Protein AF-A0A7S0S711-F1 (afdb_monomer)

Structure (mmCIF, N/CA/C/O backbone):
data_AF-A0A7S0S711-F1
#
_entry.id   AF-A0A7S0S711-F1
#
loop_
_atom_site.group_PDB
_atom_site.id
_atom_site.type_symbol
_atom_site.label_atom_id
_atom_site.label_alt_id
_atom_site.label_comp_id
_atom_site.label_asym_id
_atom_site.label_entity_id
_atom_site.label_seq_id
_atom_site.pdbx_PDB_ins_code
_atom_site.Cartn_x
_atom_site.Cartn_y
_atom_site.Cartn_z
_atom_site.occupancy
_atom_site.B_iso_or_equiv
_atom_site.auth_seq_id
_atom_site.auth_comp_id
_atom_site.auth_asym_id
_atom_site.auth_atom_id
_atom_site.pdbx_PDB_model_num
ATOM 1 N N . GLY A 1 1 ? 60.284 3.966 28.974 1.00 34.97 1 GLY A N 1
ATOM 2 C CA . GLY A 1 1 ? 59.927 2.540 28.818 1.00 34.97 1 GLY A CA 1
ATOM 3 C C . GLY A 1 1 ? 59.168 2.111 30.054 1.00 34.97 1 GLY A C 1
ATOM 4 O O . GLY A 1 1 ? 59.506 2.594 31.115 1.00 34.97 1 GLY A O 1
ATOM 5 N N . GLY A 1 2 ? 58.137 1.285 30.010 1.00 39.78 2 GLY A N 1
ATOM 6 C CA . GLY A 1 2 ? 57.474 0.597 28.913 1.00 39.78 2 GLY A CA 1
ATOM 7 C C . GLY A 1 2 ? 56.361 -0.289 29.488 1.00 39.78 2 GLY A C 1
ATOM 8 O O . GLY A 1 2 ? 56.308 -0.463 30.699 1.00 39.78 2 GLY A O 1
ATOM 9 N N . ARG A 1 3 ? 55.590 -0.899 28.572 1.00 43.06 3 ARG A N 1
ATOM 10 C CA . ARG A 1 3 ? 54.677 -2.051 28.756 1.00 43.06 3 ARG A CA 1
ATOM 11 C C . ARG A 1 3 ? 53.418 -1.718 29.584 1.00 43.06 3 ARG A C 1
ATOM 13 O O . ARG A 1 3 ? 53.523 -1.374 30.744 1.00 43.06 3 ARG A O 1
ATOM 20 N N . GLY A 1 4 ? 52.195 -1.728 29.059 1.00 43.09 4 GLY A N 1
ATOM 21 C CA . GLY A 1 4 ? 51.635 -2.519 27.965 1.00 43.09 4 GLY A CA 1
ATOM 22 C C . GLY A 1 4 ? 50.864 -3.681 28.579 1.00 43.09 4 GLY A C 1
ATOM 23 O O . GLY A 1 4 ? 51.438 -4.755 28.715 1.00 43.09 4 GLY A O 1
ATOM 24 N N . ASP A 1 5 ? 49.608 -3.438 28.957 1.00 49.72 5 ASP A N 1
ATOM 25 C CA . ASP A 1 5 ? 48.716 -4.453 29.517 1.00 49.72 5 ASP A CA 1
ATOM 26 C C . ASP A 1 5 ? 47.593 -4.741 28.513 1.00 49.72 5 ASP A C 1
ATOM 28 O O . ASP A 1 5 ? 46.848 -3.847 28.099 1.00 49.72 5 ASP A O 1
ATOM 32 N N . ARG A 1 6 ? 47.576 -5.979 28.015 1.00 49.31 6 ARG A N 1
ATOM 33 C CA . ARG A 1 6 ? 46.652 -6.477 26.995 1.00 49.31 6 ARG A CA 1
ATOM 34 C C . ARG A 1 6 ? 45.538 -7.222 27.717 1.00 49.31 6 ARG A C 1
ATOM 36 O O . ARG A 1 6 ? 45.737 -8.348 28.155 1.00 49.31 6 ARG A O 1
ATOM 43 N N . GLY A 1 7 ? 44.375 -6.583 27.797 1.00 47.47 7 GLY A N 1
ATOM 44 C CA . GLY A 1 7 ? 43.132 -7.208 28.232 1.00 47.47 7 GLY A CA 1
ATOM 45 C C . GLY A 1 7 ? 42.610 -8.189 27.184 1.00 47.47 7 GLY A C 1
ATOM 46 O O . GLY A 1 7 ? 42.149 -7.791 26.115 1.00 47.47 7 GLY A O 1
ATOM 47 N N . ASP A 1 8 ? 42.732 -9.456 27.546 1.00 48.22 8 ASP A N 1
ATOM 48 C CA . ASP A 1 8 ? 42.131 -10.670 27.009 1.00 48.22 8 ASP A CA 1
ATOM 49 C C . ASP A 1 8 ? 40.639 -10.490 26.642 1.00 48.22 8 ASP A C 1
ATOM 51 O O . ASP A 1 8 ? 39.824 -10.086 27.475 1.00 48.22 8 ASP A O 1
ATOM 55 N N . ARG A 1 9 ? 40.263 -10.765 25.386 1.00 50.28 9 ARG A N 1
ATOM 56 C CA . ARG A 1 9 ? 38.859 -10.911 24.964 1.00 50.28 9 ARG A CA 1
ATOM 57 C C . ARG A 1 9 ? 38.674 -12.330 24.463 1.00 50.28 9 ARG A C 1
ATOM 59 O O . ARG A 1 9 ? 39.020 -12.643 23.327 1.00 50.28 9 ARG A O 1
ATOM 66 N N . GLY A 1 10 ? 38.139 -13.141 25.367 1.00 45.16 10 GLY A N 1
ATOM 67 C CA . GLY A 1 10 ? 37.807 -14.534 25.161 1.00 45.16 10 GLY A CA 1
ATOM 68 C C . GLY A 1 10 ? 36.796 -14.758 24.041 1.00 45.16 10 GLY A C 1
ATOM 69 O O . GLY A 1 10 ? 35.847 -13.997 23.839 1.00 45.16 10 GLY A O 1
ATOM 70 N N . ASP A 1 11 ? 37.053 -15.859 23.348 1.00 47.75 11 ASP A N 1
ATOM 71 C CA . ASP A 1 11 ? 36.148 -16.604 22.493 1.00 47.75 11 ASP A CA 1
ATOM 72 C C . ASP A 1 11 ? 34.811 -16.887 23.193 1.00 47.75 11 ASP A C 1
ATOM 74 O O . ASP A 1 11 ? 34.774 -17.574 24.211 1.00 47.75 11 ASP A O 1
ATOM 78 N N . ASN A 1 12 ? 33.703 -16.445 22.595 1.00 45.19 12 ASN A N 1
ATOM 79 C CA . ASN A 1 12 ? 32.376 -16.996 22.873 1.00 45.19 12 ASN A CA 1
ATOM 80 C C . ASN A 1 12 ? 31.941 -17.843 21.673 1.00 45.19 12 ASN A C 1
ATOM 82 O O . ASN A 1 12 ? 31.320 -17.359 20.725 1.00 45.19 12 ASN A O 1
ATOM 86 N N . ARG A 1 13 ? 32.309 -19.126 21.727 1.00 50.59 13 ARG A N 1
ATOM 87 C CA . ARG A 1 13 ? 31.629 -20.212 21.021 1.00 50.59 13 ARG A CA 1
ATOM 88 C C . ARG A 1 13 ? 30.729 -20.909 22.031 1.00 50.59 13 ARG A C 1
ATOM 90 O O . ARG A 1 13 ? 31.248 -21.584 22.908 1.00 50.59 13 ARG A O 1
ATOM 97 N N . ASP A 1 14 ? 29.421 -20.808 21.839 1.00 54.81 14 ASP A N 1
ATOM 98 C CA . ASP A 1 14 ? 28.455 -21.728 22.437 1.00 54.81 14 ASP A CA 1
ATOM 99 C C . ASP A 1 14 ? 27.538 -22.276 21.340 1.00 54.81 14 ASP A C 1
ATOM 101 O O . ASP A 1 14 ? 26.485 -21.733 21.011 1.00 54.81 14 ASP A O 1
ATOM 105 N N . ASP A 1 15 ? 27.987 -23.394 20.775 1.00 51.75 15 ASP A N 1
ATOM 106 C CA . ASP A 1 15 ? 27.129 -24.479 20.321 1.00 51.75 15 ASP A CA 1
ATOM 107 C C . ASP A 1 15 ? 26.531 -25.175 21.556 1.00 51.75 15 ASP A C 1
ATOM 109 O O . ASP A 1 15 ? 27.301 -25.689 22.371 1.00 51.75 15 ASP A O 1
ATOM 113 N N . ARG A 1 16 ? 25.192 -25.281 21.669 1.00 47.44 16 ARG A N 1
ATOM 114 C CA . ARG A 1 16 ? 24.494 -26.451 22.267 1.00 47.44 16 ARG A CA 1
ATOM 115 C C . ARG A 1 16 ? 22.956 -26.364 22.255 1.00 47.44 16 ARG A C 1
ATOM 117 O O . ARG A 1 16 ? 22.368 -25.598 23.005 1.00 47.44 16 ARG A O 1
ATOM 124 N N . GLY A 1 17 ? 22.350 -27.319 21.534 1.00 41.38 17 GLY A N 1
ATOM 125 C CA . GLY A 1 17 ? 21.105 -28.041 21.883 1.00 41.38 17 GLY A CA 1
ATOM 126 C C . GLY A 1 17 ? 19.775 -27.313 21.622 1.00 41.38 17 GLY A C 1
ATOM 127 O O . GLY A 1 17 ? 19.596 -26.180 22.023 1.00 41.38 17 GLY A O 1
ATOM 128 N N . GLY A 1 18 ? 18.744 -27.876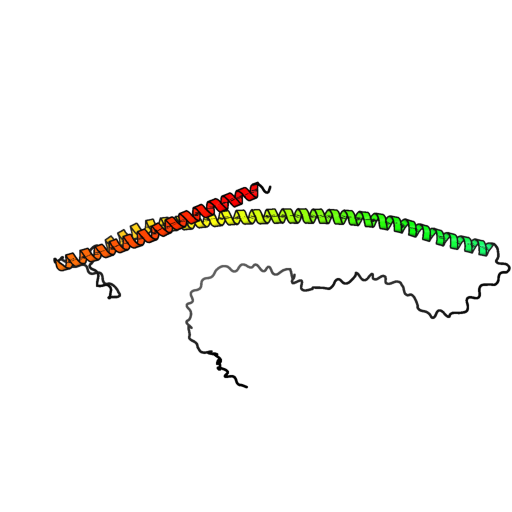 20.984 1.00 46.03 18 GLY A N 1
ATOM 129 C CA . GLY A 1 18 ? 18.377 -29.277 20.772 1.00 46.03 18 GLY A CA 1
ATOM 130 C C . GLY A 1 18 ? 17.079 -29.617 21.526 1.00 46.03 18 GLY A C 1
ATOM 131 O O . GLY A 1 18 ? 17.129 -29.805 22.735 1.00 46.03 18 GLY A O 1
ATOM 132 N N . ARG A 1 19 ? 15.940 -29.699 20.812 1.00 46.81 19 ARG A N 1
ATOM 133 C CA . ARG A 1 19 ? 14.650 -30.394 21.111 1.00 46.81 19 ARG A CA 1
ATOM 134 C C . ARG A 1 19 ? 13.640 -29.889 20.064 1.00 46.81 19 ARG A C 1
ATOM 136 O O . ARG A 1 19 ? 13.561 -28.692 19.861 1.00 46.81 19 ARG A O 1
ATOM 143 N N . GLY A 1 20 ? 12.876 -30.665 19.304 1.00 41.28 20 GLY A N 1
ATOM 144 C CA . GLY A 1 20 ? 12.333 -32.007 19.482 1.00 41.28 20 GLY A CA 1
ATOM 145 C C . GLY A 1 20 ? 10.840 -31.913 19.133 1.00 41.28 20 GLY A C 1
ATOM 146 O O . GLY A 1 20 ? 10.107 -31.239 19.843 1.00 41.28 20 GLY A O 1
ATOM 147 N N . GLY A 1 21 ? 10.398 -32.531 18.034 1.00 41.59 21 GLY A N 1
ATOM 148 C CA . GLY A 1 21 ? 8.999 -32.469 17.591 1.00 41.59 21 GLY A CA 1
ATOM 149 C C . GLY A 1 21 ? 8.700 -33.433 16.445 1.00 41.59 21 GLY A C 1
ATOM 150 O O . GLY A 1 21 ? 8.511 -33.016 15.309 1.00 41.59 21 GLY A O 1
ATOM 151 N N . ARG A 1 22 ? 8.715 -34.738 16.745 1.00 47.44 22 ARG A N 1
ATOM 152 C CA . ARG A 1 22 ? 8.170 -35.806 15.894 1.00 47.44 22 ARG A CA 1
ATOM 153 C C . ARG A 1 22 ? 6.753 -36.152 16.369 1.00 47.44 22 ARG A C 1
ATOM 155 O O . ARG A 1 22 ? 6.570 -36.406 17.553 1.00 47.44 22 ARG A O 1
ATOM 162 N N . GLY A 1 23 ? 5.819 -36.251 15.425 1.00 40.78 23 GLY A N 1
ATOM 163 C CA . GLY A 1 23 ? 4.487 -36.869 15.539 1.00 40.78 23 GLY A CA 1
ATOM 164 C C . GLY A 1 23 ? 3.728 -36.599 14.231 1.00 40.78 23 GLY A C 1
ATOM 165 O O . GLY A 1 23 ? 3.384 -35.457 13.975 1.00 40.78 23 GLY A O 1
ATOM 166 N N . SER A 1 24 ? 3.777 -37.488 13.229 1.00 42.72 24 SER A N 1
ATOM 167 C CA . SER A 1 24 ? 2.925 -38.686 13.033 1.00 42.72 24 SER A CA 1
ATOM 168 C C . SER A 1 24 ? 1.457 -38.295 12.793 1.00 42.72 24 SER A C 1
ATOM 170 O O . SER A 1 24 ? 0.801 -37.851 13.722 1.00 42.72 24 SER A O 1
ATOM 172 N N . ARG A 1 25 ? 1.017 -38.193 11.529 1.00 45.91 25 ARG A N 1
ATOM 173 C CA . ARG A 1 25 ? 0.341 -39.233 10.707 1.00 45.91 25 ARG A CA 1
ATOM 174 C C . ARG A 1 25 ? -1.086 -39.562 11.173 1.00 45.91 25 ARG A C 1
ATOM 176 O O . ARG A 1 25 ? -1.243 -40.380 12.062 1.00 45.91 25 ARG A O 1
ATOM 183 N N . ASP A 1 26 ? -2.043 -38.981 10.451 1.00 47.91 26 ASP A N 1
ATOM 184 C CA . ASP A 1 26 ? -3.283 -39.582 9.928 1.00 47.91 26 ASP A CA 1
ATOM 185 C C . ASP A 1 26 ? -3.446 -38.917 8.536 1.00 47.91 26 ASP A C 1
ATOM 187 O O . ASP A 1 26 ? -3.472 -37.693 8.452 1.00 47.91 26 ASP A O 1
ATOM 191 N N . ASP A 1 27 ? -3.296 -39.544 7.366 1.00 49.50 27 ASP A N 1
ATOM 192 C CA . ASP A 1 27 ? -3.953 -40.721 6.778 1.00 49.50 27 ASP A CA 1
ATOM 193 C C . ASP A 1 27 ? -5.492 -40.651 6.748 1.00 49.50 27 ASP A C 1
ATOM 195 O O . ASP A 1 27 ? -6.192 -41.417 7.401 1.00 49.50 27 ASP A O 1
ATOM 199 N N . ARG A 1 28 ? -6.026 -39.794 5.861 1.00 45.25 28 ARG A N 1
ATOM 200 C CA . ARG A 1 28 ? -7.216 -40.111 5.047 1.00 45.25 28 ARG A CA 1
ATOM 201 C C . ARG A 1 28 ? -7.032 -39.606 3.619 1.00 45.25 28 ARG A C 1
ATOM 203 O O . ARG A 1 28 ? -6.980 -38.409 3.360 1.00 45.25 28 ARG A O 1
ATOM 210 N N . GLY A 1 29 ? -6.891 -40.563 2.707 1.00 38.69 29 GLY A N 1
ATOM 211 C CA . GLY A 1 29 ? -6.727 -40.336 1.281 1.00 38.69 29 GLY A CA 1
ATOM 212 C C . GLY A 1 29 ? -8.023 -40.039 0.525 1.00 38.69 29 GLY A C 1
ATOM 213 O O . GLY A 1 29 ? -9.122 -40.072 1.069 1.00 38.69 29 GLY A O 1
ATOM 214 N N . GLY A 1 30 ? -7.845 -39.810 -0.777 1.00 37.12 30 GLY A N 1
ATOM 215 C CA . GLY A 1 30 ? -8.907 -39.651 -1.774 1.00 37.12 30 GLY A CA 1
ATOM 216 C C . GLY A 1 30 ? -8.465 -38.690 -2.879 1.00 37.12 30 GLY A C 1
ATOM 217 O O . GLY A 1 30 ? -8.770 -37.512 -2.823 1.00 37.12 30 GLY A O 1
ATOM 218 N N . ARG A 1 31 ? -7.530 -39.099 -3.745 1.00 44.72 31 ARG A N 1
ATOM 219 C CA . ARG A 1 31 ? -7.806 -39.550 -5.127 1.00 44.72 31 ARG A CA 1
ATOM 220 C C . ARG A 1 31 ? -8.431 -38.475 -6.030 1.00 44.72 31 ARG A C 1
ATOM 222 O O . ARG A 1 31 ? -9.622 -38.217 -5.944 1.00 44.72 31 ARG A O 1
ATOM 229 N N . GLY A 1 32 ? -7.649 -38.027 -7.014 1.00 39.00 32 GLY A N 1
ATOM 230 C CA . GLY A 1 32 ? -8.160 -37.508 -8.286 1.00 39.00 32 GLY A CA 1
ATOM 231 C C . GLY A 1 32 ? -7.230 -36.482 -8.926 1.00 39.00 32 GLY A C 1
ATOM 232 O O . GLY A 1 32 ? -7.073 -35.400 -8.382 1.00 39.00 32 GLY A O 1
ATOM 233 N N . GLY A 1 33 ? -6.635 -36.814 -10.077 1.00 41.88 33 GLY A N 1
ATOM 234 C CA . GLY A 1 33 ? -5.999 -35.819 -10.951 1.00 41.88 33 GLY A CA 1
ATOM 235 C C . GLY A 1 33 ? -4.505 -36.000 -11.211 1.00 41.88 33 GLY A C 1
ATOM 236 O O . GLY A 1 33 ? -3.733 -35.066 -11.036 1.00 41.88 33 GLY A O 1
ATOM 237 N N . ARG A 1 34 ? -4.093 -37.191 -11.663 1.00 47.84 34 ARG A N 1
ATOM 238 C CA . ARG A 1 34 ? -2.984 -37.273 -12.622 1.00 47.84 34 ARG A CA 1
ATOM 239 C C . ARG A 1 34 ? -3.530 -36.753 -13.944 1.00 47.84 34 ARG A C 1
ATOM 241 O O . ARG A 1 34 ? -4.449 -37.381 -14.445 1.00 47.84 34 ARG A O 1
ATOM 248 N N . ASP A 1 35 ? -2.937 -35.697 -14.481 1.00 49.34 35 ASP A N 1
ATOM 249 C CA . ASP A 1 35 ? -2.785 -35.537 -15.923 1.00 49.34 35 ASP A CA 1
ATOM 250 C C . ASP A 1 35 ? -1.478 -34.800 -16.218 1.00 49.34 35 ASP A C 1
ATOM 252 O O . ASP A 1 35 ? -1.271 -33.634 -15.886 1.00 49.34 35 ASP A O 1
ATOM 256 N N . ASN A 1 36 ? -0.579 -35.590 -16.795 1.00 48.19 36 ASN A N 1
ATOM 257 C CA . ASN A 1 36 ? 0.572 -35.255 -17.613 1.00 48.19 36 ASN A CA 1
ATOM 258 C C . ASN A 1 36 ? 0.615 -33.816 -18.142 1.00 48.19 36 ASN A C 1
ATOM 260 O O . ASN A 1 36 ? -0.177 -33.453 -19.011 1.00 48.19 36 ASN A O 1
ATOM 264 N N . ARG A 1 37 ? 1.676 -33.090 -17.779 1.00 44.31 37 ARG A N 1
ATOM 265 C CA . ARG A 1 37 ? 2.485 -32.361 -18.766 1.00 44.31 37 ARG A CA 1
ATOM 266 C C . ARG A 1 37 ? 3.957 -32.543 -18.446 1.00 44.31 37 ARG A C 1
ATOM 268 O O . ARG A 1 37 ? 4.591 -31.718 -17.793 1.00 44.31 37 ARG A O 1
ATOM 275 N N . ASP A 1 38 ? 4.474 -33.652 -18.956 1.00 48.47 38 ASP A N 1
ATOM 276 C CA . ASP A 1 38 ? 5.789 -33.657 -19.572 1.00 48.47 38 ASP A CA 1
ATOM 277 C C . ASP A 1 38 ? 5.866 -32.474 -20.546 1.00 48.47 38 ASP A C 1
ATOM 279 O O . ASP A 1 38 ? 5.184 -32.444 -21.566 1.00 48.47 38 ASP A O 1
ATOM 283 N N . ASN A 1 39 ? 6.655 -31.471 -20.179 1.00 43.12 39 ASN A N 1
ATOM 284 C CA . ASN A 1 39 ? 7.282 -30.550 -21.117 1.00 43.12 39 ASN A CA 1
ATOM 285 C C . ASN A 1 39 ? 8.730 -30.369 -20.645 1.00 43.12 39 ASN A C 1
ATOM 287 O O . ASN A 1 39 ? 9.165 -29.308 -20.200 1.00 43.12 39 ASN A O 1
ATOM 291 N N . ARG A 1 40 ? 9.460 -31.489 -20.665 1.00 48.62 40 ARG A N 1
ATOM 292 C CA . ARG A 1 40 ? 10.867 -31.459 -21.044 1.00 48.62 40 ARG A CA 1
ATOM 293 C C . ARG A 1 40 ? 10.858 -31.305 -22.553 1.00 48.62 40 ARG A C 1
ATOM 295 O O . ARG A 1 40 ? 10.399 -32.221 -23.216 1.00 48.62 40 ARG A O 1
ATOM 302 N N . ASP A 1 41 ? 11.258 -30.135 -23.022 1.00 47.19 41 ASP A N 1
ATOM 303 C CA . ASP A 1 41 ? 12.198 -29.993 -24.128 1.00 47.19 41 ASP A CA 1
ATOM 304 C C . ASP A 1 41 ? 12.661 -28.529 -24.204 1.00 47.19 41 ASP A C 1
ATOM 306 O O . ASP A 1 41 ? 11.872 -27.586 -24.150 1.00 47.19 41 ASP A O 1
ATOM 310 N N . ASP A 1 42 ? 13.983 -28.393 -24.292 1.00 46.78 42 ASP A N 1
ATOM 311 C CA . ASP A 1 42 ? 14.716 -27.304 -24.932 1.00 46.78 42 ASP A CA 1
ATOM 312 C C . ASP A 1 42 ? 14.694 -25.900 -24.305 1.00 46.78 42 ASP A C 1
ATOM 314 O O . ASP A 1 42 ? 13.976 -24.995 -24.730 1.00 46.78 42 ASP A O 1
ATOM 318 N N . ARG A 1 43 ? 15.673 -25.645 -23.428 1.00 44.62 43 ARG A N 1
ATOM 319 C CA . ARG A 1 43 ? 16.902 -24.937 -23.846 1.00 44.62 43 ARG A CA 1
ATOM 320 C C . ARG A 1 43 ? 17.856 -24.744 -22.675 1.00 44.62 43 ARG A C 1
ATOM 322 O O . ARG A 1 43 ? 17.644 -23.926 -21.782 1.00 44.62 43 ARG A O 1
ATOM 329 N N . ASP A 1 44 ? 18.959 -25.473 -22.758 1.00 50.75 44 ASP A N 1
ATOM 330 C CA . ASP A 1 44 ? 20.242 -25.033 -22.240 1.00 50.75 44 ASP A CA 1
ATOM 331 C C . ASP A 1 44 ? 20.557 -23.630 -22.784 1.00 50.75 44 ASP A C 1
ATOM 333 O O . ASP A 1 44 ? 20.832 -23.470 -23.971 1.00 50.75 44 ASP A O 1
ATOM 337 N N . ASP A 1 45 ? 20.531 -22.612 -21.926 1.00 47.88 45 ASP A N 1
ATOM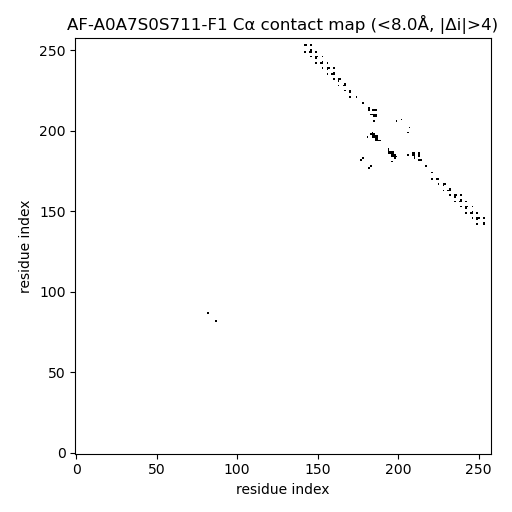 338 C CA . ASP A 1 45 ? 21.223 -21.345 -22.198 1.00 47.88 45 ASP A CA 1
ATOM 339 C C . ASP A 1 45 ? 21.897 -20.809 -20.926 1.00 47.88 45 ASP A C 1
ATOM 341 O O . ASP A 1 45 ? 21.797 -19.647 -20.535 1.00 47.88 45 ASP A O 1
ATOM 345 N N . ARG A 1 46 ? 22.613 -21.710 -20.237 1.00 46.50 46 ARG A N 1
ATOM 346 C CA . ARG A 1 46 ? 23.727 -21.312 -19.369 1.00 46.50 46 ARG A CA 1
ATOM 347 C C . ARG A 1 46 ? 24.912 -20.956 -20.266 1.00 46.50 46 ARG A C 1
ATOM 349 O O . ARG A 1 46 ? 25.835 -21.748 -20.441 1.00 46.50 46 ARG A O 1
ATOM 356 N N . GLY A 1 47 ? 24.861 -19.759 -20.842 1.00 42.72 47 GLY A N 1
ATOM 357 C CA . GLY A 1 47 ? 25.965 -19.122 -21.552 1.00 42.72 47 GLY A CA 1
ATOM 358 C C . GLY A 1 47 ? 27.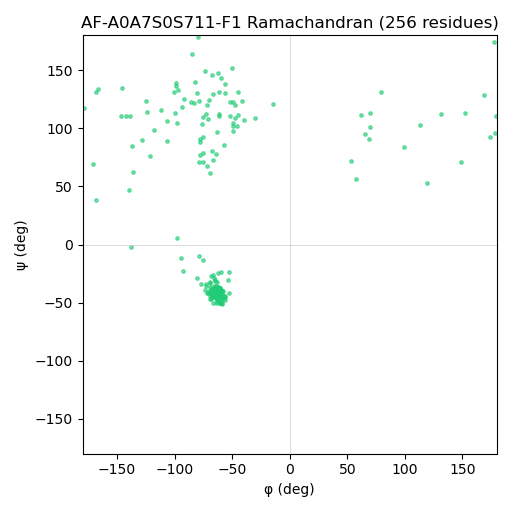053 -18.648 -20.593 1.00 42.72 47 GLY A C 1
ATOM 359 O O . GLY A 1 47 ? 27.277 -17.454 -20.432 1.00 42.72 47 GLY A O 1
ATOM 360 N N . ASP A 1 48 ? 27.733 -19.594 -19.957 1.00 46.44 48 ASP A N 1
ATOM 361 C CA . ASP A 1 48 ? 29.039 -19.377 -19.355 1.00 46.44 48 ASP A CA 1
ATOM 362 C C . ASP A 1 48 ? 30.069 -19.360 -20.496 1.00 46.44 48 ASP A C 1
ATOM 364 O O . ASP A 1 48 ? 30.353 -20.403 -21.095 1.00 46.44 48 ASP A O 1
ATOM 368 N N . ARG A 1 49 ? 30.545 -18.166 -20.879 1.00 45.03 49 ARG A N 1
ATOM 369 C CA . ARG A 1 49 ? 31.860 -17.926 -21.506 1.00 45.03 49 ARG A CA 1
ATOM 370 C C . ARG A 1 49 ? 32.039 -16.449 -21.843 1.00 45.03 49 ARG A C 1
ATOM 372 O O . ARG A 1 49 ? 31.749 -15.999 -22.951 1.00 45.03 49 ARG A O 1
ATOM 379 N N . GLU A 1 50 ? 32.691 -15.738 -20.933 1.00 49.03 50 GLU A N 1
ATOM 380 C CA . GLU A 1 50 ? 33.689 -14.746 -21.325 1.00 49.03 50 GLU A CA 1
ATOM 381 C C . GLU A 1 50 ? 34.754 -15.457 -22.180 1.00 49.03 50 GLU A C 1
ATOM 383 O O . GLU A 1 50 ? 35.756 -15.980 -21.695 1.00 49.03 50 GLU A O 1
ATOM 388 N N . ARG A 1 51 ? 34.499 -15.563 -23.486 1.00 49.56 51 ARG A N 1
ATOM 389 C CA . ARG A 1 51 ? 35.540 -15.839 -24.473 1.00 49.56 51 ARG A CA 1
ATOM 390 C C . ARG A 1 51 ? 36.189 -14.498 -24.805 1.00 49.56 51 ARG A C 1
ATOM 392 O O . ARG A 1 51 ? 35.482 -13.604 -25.274 1.00 49.56 51 ARG A O 1
ATOM 399 N N . PRO A 1 52 ? 37.509 -14.341 -24.618 1.00 47.38 52 PRO A N 1
ATOM 400 C CA . PRO A 1 52 ? 38.222 -13.223 -25.205 1.00 47.38 52 PRO A CA 1
ATOM 401 C C . PRO A 1 52 ? 37.979 -13.248 -26.712 1.00 47.38 52 PRO A C 1
ATOM 403 O O . PRO A 1 52 ? 37.978 -14.315 -27.328 1.00 47.38 52 PRO A O 1
ATOM 406 N N . TYR A 1 53 ? 37.747 -12.073 -27.282 1.00 48.59 53 TYR A N 1
ATOM 407 C CA . TYR A 1 53 ? 37.616 -11.840 -28.713 1.00 48.59 53 TYR A CA 1
ATOM 408 C C . TYR A 1 53 ? 38.785 -12.501 -29.467 1.00 48.59 53 TYR A C 1
ATOM 410 O O . TYR A 1 53 ? 39.885 -11.952 -29.535 1.00 48.59 53 TYR A O 1
ATOM 418 N N . GLU A 1 54 ? 38.571 -13.702 -30.009 1.00 50.62 54 GLU A N 1
ATOM 419 C CA . GLU A 1 54 ? 39.518 -14.314 -30.933 1.00 50.62 54 GLU A CA 1
ATOM 420 C C . GLU A 1 54 ? 39.309 -13.673 -32.309 1.00 50.62 54 GLU A C 1
ATOM 422 O O . GLU A 1 54 ? 38.193 -13.700 -32.840 1.00 50.62 54 GLU A O 1
ATOM 427 N N . PRO A 1 55 ? 40.350 -13.084 -32.922 1.00 51.25 55 PRO A N 1
ATOM 428 C CA . PRO A 1 55 ? 40.231 -12.571 -34.274 1.00 51.25 55 PRO A CA 1
ATOM 429 C C . PRO A 1 55 ? 39.904 -13.732 -35.215 1.00 51.25 55 PRO A C 1
ATOM 431 O O . PRO A 1 55 ? 40.565 -14.771 -35.189 1.00 51.25 55 PRO A O 1
ATOM 434 N N . VAL A 1 56 ? 38.883 -13.538 -36.056 1.00 46.78 56 VAL A N 1
ATOM 435 C CA . VAL A 1 56 ? 38.453 -14.478 -37.098 1.00 46.78 56 VAL A CA 1
ATOM 436 C C . VAL A 1 56 ? 39.674 -14.913 -37.910 1.00 46.78 56 VAL A C 1
ATOM 438 O O . VAL A 1 56 ? 40.205 -14.176 -38.743 1.00 46.78 56 VAL A O 1
ATOM 441 N N . ARG A 1 57 ? 40.158 -16.121 -37.619 1.00 42.75 57 ARG A N 1
ATOM 442 C CA . ARG A 1 57 ? 41.345 -16.712 -38.228 1.00 42.75 57 ARG A CA 1
ATOM 443 C C . ARG A 1 57 ? 40.959 -17.149 -39.636 1.00 42.75 57 ARG A C 1
ATOM 445 O O . ARG A 1 57 ? 40.439 -18.245 -39.828 1.00 42.75 57 ARG A O 1
ATOM 452 N N . ASN A 1 58 ? 41.178 -16.272 -40.614 1.00 44.38 58 ASN A N 1
ATOM 453 C CA . ASN A 1 58 ? 41.006 -16.555 -42.039 1.00 44.38 58 ASN A CA 1
ATOM 454 C C . ASN A 1 58 ? 41.731 -17.863 -42.400 1.00 44.38 58 ASN A C 1
ATOM 456 O O . ASN A 1 58 ? 42.956 -17.905 -42.497 1.00 44.38 58 ASN A O 1
ATOM 460 N N . HIS A 1 59 ? 40.978 -18.947 -42.589 1.00 43.69 59 HIS A N 1
ATOM 461 C CA . HIS A 1 59 ? 41.503 -20.216 -43.084 1.00 43.69 59 HIS A CA 1
ATOM 462 C C . HIS A 1 59 ? 41.670 -20.124 -44.603 1.00 43.69 59 HIS A C 1
ATOM 464 O O . HIS A 1 59 ? 40.944 -20.759 -45.362 1.00 43.69 59 HIS A O 1
ATOM 470 N N . ASN A 1 60 ? 42.651 -19.341 -45.055 1.00 44.69 60 ASN A N 1
ATOM 471 C CA . ASN A 1 60 ? 43.153 -19.461 -46.418 1.00 44.69 60 ASN A CA 1
ATOM 472 C C . ASN A 1 60 ? 44.078 -20.687 -46.485 1.00 44.69 60 ASN A C 1
ATOM 474 O O . ASN A 1 60 ? 45.303 -20.584 -46.443 1.00 44.69 60 ASN A O 1
ATOM 478 N N . LYS A 1 61 ? 43.481 -21.882 -46.519 1.00 46.50 61 LYS A N 1
ATOM 479 C CA . LYS A 1 61 ? 44.190 -23.139 -46.781 1.00 46.50 61 LYS A CA 1
ATOM 480 C C . LYS A 1 61 ? 44.500 -23.221 -48.277 1.00 46.50 61 LYS A C 1
ATOM 482 O O . LYS A 1 61 ? 43.840 -23.975 -48.974 1.00 46.50 61 LYS A O 1
ATOM 487 N N . ASN A 1 62 ? 45.438 -22.402 -48.765 1.00 46.84 62 ASN A N 1
ATOM 488 C CA . ASN A 1 62 ? 46.128 -22.619 -50.046 1.00 46.84 62 ASN A CA 1
ATOM 489 C C . ASN A 1 62 ? 47.352 -21.710 -50.278 1.00 46.84 62 ASN A C 1
ATOM 491 O O . ASN A 1 62 ? 47.637 -21.311 -51.403 1.00 46.84 62 ASN A O 1
ATOM 495 N N . SER A 1 63 ? 48.153 -21.436 -49.247 1.00 45.66 63 SER A N 1
ATOM 496 C CA . SER A 1 63 ? 49.527 -20.964 -49.460 1.00 45.66 63 SER A CA 1
ATOM 497 C C . SER A 1 63 ? 50.517 -21.919 -48.805 1.00 45.66 63 SER A C 1
ATOM 499 O O . SER A 1 63 ? 51.093 -21.645 -47.755 1.00 45.66 63 SER A O 1
ATOM 501 N N . LYS A 1 64 ? 50.732 -23.064 -49.459 1.00 43.00 64 LYS A N 1
ATOM 502 C CA . LYS A 1 64 ? 52.014 -23.772 -49.388 1.00 43.00 64 LYS A CA 1
ATOM 503 C C . LYS A 1 64 ? 53.058 -22.849 -50.032 1.00 43.00 64 LYS A C 1
ATOM 505 O O . LYS A 1 64 ? 53.422 -23.020 -51.189 1.00 43.00 64 LYS A O 1
ATOM 510 N N . THR A 1 65 ? 53.511 -21.827 -49.313 1.00 44.69 65 THR A N 1
ATOM 511 C CA . THR A 1 65 ? 54.801 -21.213 -49.619 1.00 44.69 65 THR A CA 1
ATOM 512 C C . THR A 1 65 ? 55.836 -22.157 -49.047 1.00 44.69 65 THR A C 1
ATOM 514 O O . THR A 1 65 ? 56.160 -22.119 -47.864 1.00 44.69 65 THR A O 1
ATOM 517 N N . SER A 1 66 ? 56.259 -23.079 -49.903 1.00 42.19 66 SER A N 1
ATOM 518 C CA . SER A 1 66 ? 57.538 -23.756 -49.791 1.00 42.19 66 SER A CA 1
ATOM 519 C C . SER A 1 66 ? 58.605 -22.700 -49.498 1.00 42.19 66 SER A C 1
ATOM 521 O O . SER A 1 66 ? 59.033 -21.997 -50.410 1.00 42.19 66 SER A O 1
ATOM 523 N N . THR A 1 67 ? 59.036 -22.578 -48.244 1.00 44.84 67 THR A N 1
ATOM 524 C CA . THR A 1 67 ? 60.409 -22.177 -47.915 1.00 44.84 67 THR A CA 1
ATOM 525 C C . THR A 1 67 ? 61.309 -23.308 -48.398 1.00 44.84 67 THR A C 1
ATOM 527 O O . THR A 1 67 ? 61.743 -24.151 -47.624 1.00 44.84 67 THR A O 1
ATOM 530 N N . GLY A 1 68 ? 61.445 -23.393 -49.720 1.00 40.47 68 GLY A N 1
ATOM 531 C CA . GLY A 1 68 ? 62.570 -24.056 -50.345 1.00 40.47 68 GLY A CA 1
ATOM 532 C C . GLY A 1 68 ? 63.697 -23.047 -50.308 1.00 40.47 68 GLY A C 1
ATOM 533 O O . GLY A 1 68 ? 63.473 -21.879 -50.631 1.00 40.47 68 GLY A O 1
ATOM 534 N N . ASP A 1 69 ? 64.846 -23.498 -49.831 1.00 43.31 69 ASP A N 1
ATOM 535 C CA . ASP A 1 69 ? 66.100 -22.770 -49.807 1.00 43.31 69 ASP A CA 1
ATOM 536 C C . ASP A 1 69 ? 66.267 -21.972 -51.103 1.00 43.31 69 ASP A C 1
ATOM 538 O O . ASP A 1 69 ? 66.445 -22.525 -52.189 1.00 43.31 69 ASP A O 1
ATOM 542 N N . ILE A 1 70 ? 66.122 -20.650 -51.001 1.00 45.00 70 ILE A N 1
ATOM 543 C CA . ILE A 1 70 ? 66.512 -19.761 -52.085 1.00 45.00 70 ILE A CA 1
ATOM 544 C C . ILE A 1 70 ? 68.024 -19.692 -51.963 1.00 45.00 70 ILE A C 1
ATOM 546 O O . ILE A 1 70 ? 68.560 -18.841 -51.251 1.00 45.00 70 ILE A O 1
ATOM 550 N N . ASP A 1 71 ? 68.694 -20.637 -52.621 1.00 42.44 71 ASP A N 1
ATOM 551 C CA . ASP A 1 71 ? 70.085 -20.479 -53.005 1.00 42.44 71 ASP A CA 1
ATOM 552 C C . ASP A 1 71 ? 70.220 -19.071 -53.589 1.00 42.44 71 ASP A C 1
ATOM 554 O O . ASP A 1 71 ? 69.666 -18.751 -54.644 1.00 42.44 71 ASP A O 1
ATOM 558 N N . MET A 1 72 ? 70.937 -18.206 -52.870 1.00 47.62 72 MET A N 1
ATOM 559 C CA . MET A 1 72 ? 71.450 -16.938 -53.379 1.00 47.62 72 MET A CA 1
ATOM 560 C C . MET A 1 72 ? 72.554 -17.260 -54.391 1.00 47.62 72 MET A C 1
ATOM 562 O O . MET A 1 72 ? 73.722 -16.923 -54.209 1.00 47.62 72 MET A O 1
ATOM 566 N N . ALA A 1 73 ? 72.180 -17.957 -55.465 1.00 43.06 73 ALA A N 1
ATOM 567 C CA . ALA A 1 73 ? 72.948 -17.970 -56.683 1.00 43.06 73 ALA A CA 1
ATOM 568 C C . ALA A 1 73 ? 72.964 -16.520 -57.152 1.00 43.06 73 ALA A C 1
ATOM 570 O O . ALA A 1 73 ? 71.924 -15.940 -57.463 1.00 43.06 73 ALA A O 1
ATOM 571 N N . THR A 1 74 ? 74.154 -15.931 -57.093 1.00 46.84 74 THR A N 1
ATOM 572 C CA . THR A 1 74 ? 74.504 -14.632 -57.653 1.00 46.84 74 THR A CA 1
ATOM 573 C C . THR A 1 74 ? 73.665 -14.351 -58.885 1.00 46.84 74 THR A C 1
ATOM 575 O O . THR A 1 74 ? 73.843 -14.997 -59.919 1.00 46.84 74 THR A O 1
ATOM 578 N N . ASP A 1 75 ? 72.744 -13.402 -58.736 1.00 46.75 75 ASP A N 1
ATOM 579 C CA . ASP A 1 75 ? 71.908 -12.877 -59.801 1.00 46.75 75 ASP A CA 1
ATOM 580 C C . ASP A 1 75 ? 72.844 -12.120 -60.749 1.00 46.75 75 ASP A C 1
ATOM 582 O O . ASP A 1 75 ? 73.078 -10.911 -60.649 1.00 46.75 75 ASP A O 1
ATOM 586 N N . ALA A 1 76 ? 73.514 -12.889 -61.604 1.00 47.03 76 ALA A N 1
ATOM 587 C CA . ALA A 1 76 ? 74.317 -12.384 -62.686 1.00 47.03 76 ALA A CA 1
ATOM 588 C C . ALA A 1 76 ? 73.345 -11.652 -63.603 1.00 47.03 76 ALA A C 1
ATOM 590 O O . ALA A 1 76 ? 72.663 -12.259 -64.429 1.00 47.03 76 ALA A O 1
ATOM 591 N N . ARG A 1 77 ? 73.259 -10.325 -63.441 1.00 50.72 77 ARG A N 1
ATOM 592 C CA . ARG A 1 77 ? 72.679 -9.461 -64.466 1.00 50.72 77 ARG A CA 1
ATOM 593 C C . ARG A 1 77 ? 73.312 -9.886 -65.789 1.00 50.72 77 ARG A C 1
ATOM 595 O O . ARG A 1 77 ? 74.539 -9.807 -65.881 1.00 50.72 77 ARG A O 1
ATOM 602 N N . PRO A 1 78 ? 72.534 -10.328 -66.793 1.00 51.34 78 PRO A N 1
ATOM 603 C CA . PRO A 1 78 ? 73.110 -10.598 -68.092 1.00 51.34 78 PRO A CA 1
ATOM 604 C C . PRO A 1 78 ? 73.686 -9.275 -68.586 1.00 51.34 78 PRO A C 1
ATOM 606 O O . PRO A 1 78 ? 72.953 -8.310 -68.828 1.00 51.34 78 PRO A O 1
ATOM 609 N N . ALA A 1 79 ? 75.017 -9.219 -68.634 1.00 47.53 79 ALA A N 1
ATOM 610 C CA . ALA A 1 79 ? 75.737 -8.191 -69.352 1.00 47.53 79 ALA A CA 1
ATOM 611 C C . ALA A 1 79 ? 75.153 -8.184 -70.764 1.00 47.53 79 ALA A C 1
ATOM 613 O O . ALA A 1 79 ? 75.023 -9.235 -71.396 1.00 47.53 79 ALA A O 1
ATOM 614 N N . GLY A 1 80 ? 74.657 -7.019 -71.174 1.00 53.03 80 GLY A N 1
ATOM 615 C CA . GLY A 1 80 ? 73.983 -6.876 -72.449 1.00 53.03 80 GLY A CA 1
ATOM 616 C C . GLY A 1 80 ? 74.902 -7.332 -73.566 1.00 53.03 80 GLY A C 1
ATOM 617 O O . GLY A 1 80 ? 76.048 -6.917 -73.594 1.00 53.03 80 GLY A O 1
ATOM 618 N N . ASP A 1 81 ? 74.379 -8.186 -74.440 1.00 49.34 81 ASP A N 1
ATOM 619 C CA . ASP A 1 81 ? 74.477 -8.022 -75.884 1.00 49.34 81 ASP A CA 1
ATOM 620 C C . ASP A 1 81 ? 73.488 -8.976 -76.578 1.00 49.34 81 ASP A C 1
ATOM 622 O O . ASP A 1 81 ? 73.313 -10.129 -76.194 1.00 49.34 81 ASP A O 1
ATOM 626 N N . ALA A 1 82 ? 72.756 -8.431 -77.557 1.00 54.31 82 ALA A N 1
ATOM 627 C CA . ALA A 1 82 ? 71.794 -9.104 -78.442 1.00 54.31 82 ALA A CA 1
ATOM 628 C C . ALA A 1 82 ? 70.603 -9.861 -77.797 1.00 54.31 82 ALA A C 1
ATOM 630 O O . ALA A 1 82 ? 70.327 -11.015 -78.114 1.00 54.31 82 ALA A O 1
ATOM 631 N N . VAL A 1 83 ? 69.792 -9.185 -76.971 1.00 56.28 83 VAL A N 1
ATOM 632 C CA . VAL A 1 83 ? 68.432 -9.682 -76.667 1.00 56.28 83 VAL A CA 1
ATOM 633 C C . VAL A 1 83 ? 67.534 -9.469 -77.891 1.00 56.28 83 VAL A C 1
ATOM 635 O O . VAL A 1 83 ? 67.236 -8.322 -78.242 1.00 56.28 83 VAL A O 1
ATOM 638 N N . ASP A 1 84 ? 67.121 -10.572 -78.514 1.00 60.09 84 ASP A N 1
ATOM 639 C CA . ASP A 1 84 ? 66.206 -10.647 -79.657 1.00 60.09 84 ASP A CA 1
ATOM 640 C C . ASP A 1 84 ? 64.983 -9.721 -79.458 1.00 60.09 84 ASP A C 1
ATOM 642 O O . ASP A 1 84 ? 64.361 -9.733 -78.388 1.00 60.09 84 ASP A O 1
ATOM 646 N N . GLU A 1 85 ? 64.621 -8.896 -80.449 1.00 63.69 85 GLU A N 1
ATOM 647 C CA . GLU A 1 85 ? 63.526 -7.906 -80.342 1.00 63.69 85 GLU A CA 1
ATOM 648 C C . GLU A 1 85 ? 62.205 -8.560 -79.892 1.00 63.69 85 GLU A C 1
ATOM 650 O O . GLU A 1 85 ? 61.420 -7.970 -79.139 1.00 63.69 85 GLU A O 1
ATOM 655 N N . GLY A 1 86 ? 61.996 -9.833 -80.253 1.00 67.31 86 GLY A N 1
ATOM 656 C CA . GLY A 1 86 ? 60.868 -10.645 -79.795 1.00 67.31 86 GLY A CA 1
ATOM 657 C C . GLY A 1 86 ? 60.814 -10.837 -78.273 1.00 67.31 86 GLY A C 1
ATOM 658 O O . GLY A 1 86 ? 59.743 -10.714 -77.670 1.00 67.31 86 GLY A O 1
ATOM 659 N N . THR A 1 87 ? 61.957 -11.062 -77.618 1.00 67.75 87 THR A N 1
ATOM 660 C CA . THR A 1 87 ? 62.040 -11.252 -76.157 1.00 67.75 87 THR A CA 1
ATOM 661 C C . THR A 1 87 ? 61.849 -9.940 -75.395 1.00 67.75 87 THR A C 1
ATOM 663 O O . THR A 1 87 ? 61.102 -9.909 -74.414 1.00 67.75 87 THR A O 1
ATOM 666 N N . LYS A 1 88 ? 62.394 -8.822 -75.899 1.00 72.75 88 LYS A N 1
ATOM 667 C CA . LYS A 1 88 ? 62.141 -7.474 -75.354 1.00 72.75 88 LYS A CA 1
ATOM 668 C C . LYS A 1 88 ? 60.673 -7.074 -75.502 1.00 72.75 88 LYS A C 1
ATOM 670 O O . LYS A 1 88 ? 60.088 -6.496 -74.584 1.00 72.75 88 LYS A O 1
ATOM 675 N N . LYS A 1 89 ? 60.044 -7.384 -76.640 1.00 75.25 89 LYS A N 1
ATOM 676 C CA . LYS A 1 89 ? 58.611 -7.136 -76.880 1.00 75.25 89 LYS A CA 1
ATOM 677 C C . LYS A 1 89 ? 57.729 -7.993 -75.968 1.00 75.25 89 LYS A C 1
ATOM 679 O O . LYS A 1 89 ? 56.761 -7.483 -75.403 1.00 75.25 89 LYS A O 1
ATOM 684 N N . ARG A 1 90 ? 58.088 -9.264 -75.761 1.00 75.25 90 ARG A N 1
ATOM 685 C CA . ARG A 1 90 ? 57.414 -10.170 -74.817 1.00 75.25 90 ARG A CA 1
ATOM 686 C C . ARG A 1 90 ? 57.545 -9.686 -73.369 1.00 75.25 90 ARG A C 1
ATOM 688 O O . ARG A 1 90 ? 56.529 -9.605 -72.684 1.00 75.25 90 ARG A O 1
ATOM 695 N N . GLY A 1 91 ? 58.740 -9.281 -72.936 1.00 77.88 91 GLY A N 1
ATOM 696 C CA . GLY A 1 91 ? 58.981 -8.706 -71.607 1.00 77.88 91 GLY A CA 1
ATOM 697 C C . GLY A 1 91 ? 58.204 -7.407 -71.374 1.00 77.88 91 GLY A C 1
ATOM 698 O O . GLY A 1 91 ? 57.514 -7.272 -70.366 1.00 77.88 91 GLY A O 1
ATOM 699 N N . ARG A 1 92 ? 58.198 -6.493 -72.357 1.00 80.94 92 ARG A N 1
ATOM 700 C CA . ARG A 1 92 ? 57.366 -5.276 -72.325 1.00 80.94 92 ARG A CA 1
ATOM 701 C C . ARG A 1 92 ? 55.874 -5.593 -72.210 1.00 80.94 92 ARG A C 1
ATOM 703 O O . ARG A 1 92 ? 55.174 -4.933 -71.448 1.00 80.94 92 ARG A O 1
ATOM 710 N N . ARG A 1 93 ? 55.383 -6.621 -72.910 1.00 79.75 93 ARG A N 1
ATOM 711 C CA . ARG A 1 93 ? 53.978 -7.059 -72.832 1.00 79.75 93 ARG A CA 1
ATOM 712 C C . ARG A 1 93 ? 53.625 -7.646 -71.463 1.00 79.75 93 ARG A C 1
ATOM 714 O O . ARG A 1 93 ? 52.557 -7.344 -70.941 1.00 79.75 93 ARG A O 1
ATOM 721 N N . MET A 1 94 ? 54.515 -8.441 -70.869 1.00 81.56 94 MET A N 1
ATOM 722 C CA . MET A 1 94 ? 54.320 -8.988 -69.521 1.00 81.56 94 MET A CA 1
ATOM 723 C C . MET A 1 94 ? 54.331 -7.890 -68.453 1.00 81.56 94 MET A C 1
ATOM 725 O O . MET A 1 94 ? 53.436 -7.848 -67.612 1.00 81.56 94 MET A O 1
ATOM 729 N N . PHE A 1 95 ? 55.285 -6.957 -68.529 1.00 83.94 95 PHE A N 1
ATOM 730 C CA . PHE A 1 95 ? 55.360 -5.820 -67.612 1.00 83.94 95 PHE A CA 1
ATOM 731 C C . PHE A 1 95 ? 54.142 -4.895 -67.750 1.00 83.94 95 PHE A C 1
ATOM 733 O O . PHE A 1 95 ? 53.567 -4.475 -66.750 1.00 83.94 95 PHE A O 1
ATOM 740 N N . ALA A 1 96 ? 53.676 -4.641 -68.977 1.00 84.12 96 ALA A N 1
ATOM 741 C CA . ALA A 1 96 ? 52.437 -3.902 -69.215 1.00 84.12 96 ALA A CA 1
ATOM 742 C C . ALA A 1 96 ? 51.206 -4.611 -68.619 1.00 84.12 96 ALA A C 1
ATOM 744 O O . ALA A 1 96 ? 50.332 -3.942 -68.070 1.00 84.12 96 ALA A O 1
ATOM 745 N N . GLY A 1 97 ? 51.156 -5.948 -68.674 1.00 85.75 97 GLY A N 1
ATOM 746 C CA . GLY A 1 97 ? 50.120 -6.752 -68.018 1.00 85.75 97 GLY A CA 1
ATOM 747 C C . GLY A 1 97 ? 50.130 -6.595 -66.495 1.00 85.75 97 GLY A C 1
ATOM 748 O O . GLY A 1 97 ? 49.095 -6.298 -65.906 1.00 85.75 97 GLY A O 1
ATOM 749 N N . LEU A 1 98 ? 51.306 -6.691 -65.869 1.00 86.25 98 LEU A N 1
ATOM 750 C CA . LEU A 1 98 ? 51.496 -6.467 -64.428 1.00 86.25 98 LEU A CA 1
ATOM 751 C C . LEU A 1 98 ? 51.117 -5.044 -63.999 1.00 86.25 98 LEU A C 1
ATOM 753 O O . LEU A 1 98 ? 50.383 -4.867 -63.030 1.00 86.25 98 LEU A O 1
ATOM 757 N N . VAL A 1 99 ? 51.546 -4.024 -64.747 1.00 87.38 99 VAL A N 1
ATOM 758 C CA . VAL A 1 99 ? 51.171 -2.623 -64.489 1.00 87.38 99 VAL A CA 1
ATOM 759 C C . VAL A 1 99 ? 49.664 -2.408 -64.675 1.00 87.38 99 VAL A C 1
ATOM 761 O O . VAL A 1 99 ? 49.055 -1.645 -63.924 1.00 87.38 99 VAL A O 1
ATOM 764 N N . GLY A 1 100 ? 49.043 -3.083 -65.646 1.00 87.94 100 GLY A N 1
ATOM 765 C CA . GLY A 1 100 ? 47.594 -3.074 -65.849 1.00 87.94 100 GLY A CA 1
ATOM 766 C C . GLY A 1 100 ? 46.836 -3.647 -64.651 1.00 87.94 100 GLY A C 1
ATOM 767 O O . GLY A 1 100 ? 45.921 -3.000 -64.141 1.00 87.94 100 GLY A O 1
ATOM 768 N N . VAL A 1 101 ? 47.275 -4.803 -64.151 1.00 86.62 101 VAL A N 1
ATOM 769 C CA . VAL A 1 101 ? 46.721 -5.456 -62.957 1.00 86.62 101 VAL A CA 1
ATOM 770 C C . VAL A 1 101 ? 46.922 -4.589 -61.709 1.00 86.62 101 VAL A C 1
ATOM 772 O O . VAL A 1 101 ? 45.976 -4.386 -60.955 1.00 86.62 101 VAL A O 1
ATOM 775 N N . LEU A 1 102 ? 48.096 -3.978 -61.523 1.00 86.69 102 LEU A N 1
ATOM 776 C CA . LEU A 1 102 ? 48.360 -3.074 -60.395 1.00 86.69 102 LEU A CA 1
ATOM 777 C C . LEU A 1 102 ? 47.466 -1.819 -60.434 1.00 86.69 102 LEU A C 1
ATOM 779 O O . LEU A 1 102 ? 46.926 -1.395 -59.411 1.00 86.69 102 LEU A O 1
ATOM 783 N N . LYS A 1 103 ? 47.243 -1.246 -61.626 1.00 87.38 103 LYS A N 1
ATOM 784 C CA . LYS A 1 103 ? 46.285 -0.143 -61.818 1.00 87.38 103 LYS A CA 1
ATOM 785 C C . LYS A 1 103 ? 44.848 -0.575 -61.524 1.00 87.38 103 LYS A C 1
ATOM 787 O O . LYS A 1 103 ? 44.076 0.232 -61.007 1.00 87.38 103 LYS A O 1
ATOM 792 N N . GLN A 1 104 ? 44.480 -1.813 -61.850 1.00 87.56 104 GLN A N 1
ATOM 793 C CA . GLN A 1 104 ? 43.166 -2.367 -61.533 1.00 87.56 104 GLN A CA 1
ATOM 794 C C . GLN A 1 104 ? 42.994 -2.565 -60.023 1.00 87.56 104 GLN A C 1
ATOM 796 O O . GLN A 1 104 ? 42.024 -2.050 -59.475 1.00 87.56 104 GLN A O 1
ATOM 801 N N . PHE A 1 105 ? 43.975 -3.158 -59.336 1.00 89.50 105 PHE A N 1
ATOM 802 C CA . PHE A 1 105 ? 43.976 -3.273 -57.874 1.00 89.50 105 PHE A CA 1
ATOM 803 C C . PHE A 1 105 ? 43.861 -1.912 -57.185 1.00 89.50 105 PHE A C 1
ATOM 805 O O . PHE A 1 105 ? 43.026 -1.758 -56.304 1.00 89.50 105 PHE A O 1
ATOM 812 N N . SER A 1 106 ? 44.594 -0.888 -57.639 1.00 88.19 106 SER A N 1
ATOM 813 C CA . SER A 1 106 ? 44.472 0.468 -57.079 1.00 88.19 106 SER A CA 1
ATOM 814 C C . SER A 1 106 ? 43.073 1.074 -57.276 1.00 88.19 106 SER A C 1
ATOM 816 O O . SER A 1 106 ? 42.561 1.790 -56.412 1.00 88.19 106 SER A O 1
ATOM 818 N N . ARG A 1 107 ? 42.418 0.802 -58.413 1.00 89.00 107 ARG A N 1
ATOM 819 C CA . ARG A 1 107 ? 41.037 1.247 -58.661 1.00 89.00 107 ARG A CA 1
ATOM 820 C C . ARG A 1 107 ? 40.040 0.487 -57.794 1.00 89.00 107 ARG A C 1
ATOM 822 O O . ARG A 1 107 ? 39.113 1.104 -57.275 1.00 89.00 107 ARG A O 1
ATOM 829 N N . ASP A 1 108 ? 40.217 -0.817 -57.645 1.00 88.75 108 ASP A N 1
ATOM 830 C CA . ASP A 1 108 ? 39.313 -1.654 -56.865 1.00 88.75 108 ASP A CA 1
ATOM 831 C C . ASP A 1 108 ? 39.483 -1.403 -55.363 1.00 88.75 108 ASP A C 1
ATOM 833 O O . ASP A 1 108 ? 38.485 -1.293 -54.660 1.00 88.75 108 ASP A O 1
ATOM 837 N N . GLU A 1 109 ? 40.697 -1.136 -54.882 1.00 89.50 109 GLU A N 1
ATOM 838 C CA . GLU A 1 109 ? 40.960 -0.684 -53.512 1.00 89.50 109 GLU A CA 1
ATOM 839 C C . GLU A 1 109 ? 40.238 0.635 -53.198 1.00 89.50 109 GLU A C 1
ATOM 841 O O . GLU A 1 109 ? 39.574 0.743 -52.167 1.00 89.50 109 GLU A O 1
ATOM 846 N N . LYS A 1 110 ? 40.256 1.610 -54.120 1.00 89.00 110 LYS A N 1
ATOM 847 C CA . LYS A 1 110 ? 39.487 2.864 -53.980 1.00 89.00 110 LYS A CA 1
ATOM 848 C C . LYS A 1 110 ? 37.974 2.638 -53.964 1.00 89.00 110 LYS A C 1
ATOM 850 O O . LYS A 1 110 ? 37.251 3.322 -53.242 1.00 89.00 110 LYS A O 1
ATOM 855 N N . LYS A 1 111 ? 37.464 1.688 -54.752 1.00 89.56 111 LYS A N 1
ATOM 856 C CA . LYS A 1 111 ? 36.037 1.325 -54.719 1.00 89.56 111 LYS A CA 1
ATOM 857 C C . LYS A 1 111 ? 35.682 0.626 -53.409 1.00 89.56 111 LYS A C 1
ATOM 859 O O . LYS A 1 111 ? 34.666 0.955 -52.804 1.00 89.56 111 LYS A O 1
ATOM 864 N N . HIS A 1 112 ? 36.513 -0.309 -52.952 1.00 86.75 112 HIS A N 1
ATOM 865 C CA . HIS A 1 112 ? 36.311 -1.023 -51.696 1.00 86.75 112 HIS A CA 1
ATOM 866 C C . HIS A 1 112 ? 36.386 -0.081 -50.494 1.00 86.75 112 HIS A C 1
ATOM 868 O O . HIS A 1 112 ? 35.533 -0.173 -49.611 1.00 86.75 112 HIS A O 1
ATOM 874 N N . SER A 1 113 ? 37.318 0.873 -50.472 1.00 90.25 113 SER A N 1
ATOM 875 C CA . SER A 1 113 ? 37.389 1.891 -49.418 1.00 90.25 113 SER A CA 1
ATOM 876 C C . SER A 1 113 ? 36.153 2.802 -49.420 1.00 90.25 113 SER A C 1
ATOM 878 O O . SER A 1 113 ? 35.567 3.044 -48.367 1.00 90.25 113 SER A O 1
ATOM 880 N N . ALA A 1 114 ? 35.657 3.215 -50.591 1.00 90.25 114 ALA A N 1
ATOM 881 C CA . ALA A 1 114 ? 34.425 3.999 -50.694 1.00 90.25 114 ALA A CA 1
ATOM 882 C C . ALA A 1 114 ? 33.174 3.215 -50.248 1.00 90.25 114 ALA A C 1
ATOM 884 O O . ALA A 1 114 ? 32.310 3.753 -49.553 1.00 90.25 114 ALA A O 1
ATOM 885 N N . VAL A 1 115 ? 33.060 1.936 -50.622 1.00 92.06 115 VAL A N 1
ATOM 886 C CA . VAL A 1 115 ? 31.941 1.069 -50.210 1.00 92.06 115 VAL A CA 1
ATOM 887 C C . VAL A 1 115 ? 31.993 0.784 -48.711 1.00 92.06 115 VAL A C 1
ATOM 889 O O . VAL A 1 115 ? 30.963 0.844 -48.044 1.00 92.06 115 VAL A O 1
ATOM 892 N N . THR A 1 116 ? 33.172 0.501 -48.160 1.00 90.50 116 THR A N 1
ATOM 893 C CA . T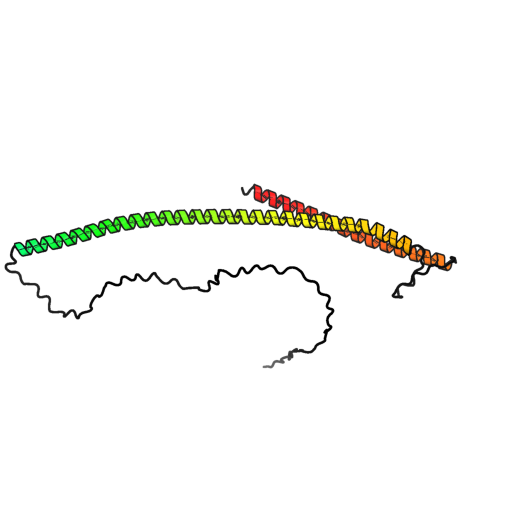HR A 1 116 ? 33.333 0.270 -46.717 1.00 90.50 116 THR A CA 1
ATOM 894 C C . THR A 1 116 ? 33.055 1.532 -45.907 1.00 90.50 116 THR A C 1
ATOM 896 O O . THR A 1 116 ? 32.378 1.433 -44.889 1.00 90.50 116 THR A O 1
ATOM 899 N N . ALA A 1 117 ? 33.458 2.715 -46.382 1.00 91.81 117 ALA A N 1
ATOM 900 C CA . ALA A 1 117 ? 33.098 3.988 -45.758 1.00 91.81 117 ALA A CA 1
ATOM 901 C C . ALA A 1 117 ? 31.573 4.196 -45.723 1.00 91.81 117 ALA A C 1
ATOM 903 O O . ALA A 1 117 ? 31.023 4.483 -44.664 1.00 91.81 117 ALA A O 1
ATOM 904 N N . LYS A 1 118 ? 30.869 3.952 -46.838 1.00 92.31 118 LYS A N 1
ATOM 905 C CA . LYS A 1 118 ? 29.394 4.014 -46.884 1.00 92.31 118 LYS A CA 1
ATOM 906 C C . LYS A 1 118 ? 28.726 2.991 -45.963 1.00 92.31 118 LYS A C 1
ATOM 908 O O . LYS A 1 118 ? 27.710 3.282 -45.349 1.00 92.31 118 LYS A O 1
ATOM 913 N N . ARG A 1 119 ? 29.278 1.779 -45.858 1.00 92.69 119 ARG A N 1
ATOM 914 C CA . ARG A 1 119 ? 28.762 0.763 -44.928 1.00 92.69 119 ARG A CA 1
ATOM 915 C C . ARG A 1 119 ? 28.934 1.203 -43.477 1.00 92.69 119 ARG A C 1
ATOM 917 O O . ARG A 1 119 ? 27.992 1.058 -42.711 1.00 92.69 119 ARG A O 1
ATOM 924 N N . ARG A 1 120 ? 30.087 1.777 -43.118 1.00 94.00 120 ARG A N 1
ATOM 925 C CA . ARG A 1 120 ? 30.334 2.310 -41.769 1.00 94.00 120 ARG A CA 1
ATOM 926 C C . ARG A 1 120 ? 29.338 3.404 -41.408 1.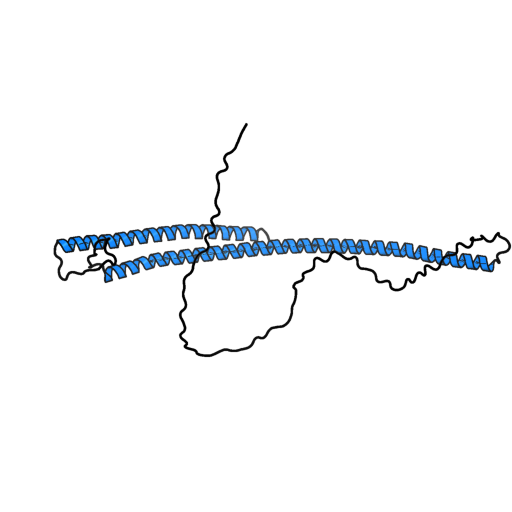00 94.00 120 ARG A C 1
ATOM 928 O O . ARG A 1 120 ? 28.722 3.311 -40.359 1.00 94.00 120 ARG A O 1
ATOM 935 N N . THR A 1 121 ? 29.088 4.364 -42.299 1.00 94.75 121 THR A N 1
ATOM 936 C CA . THR A 1 121 ? 28.117 5.432 -42.012 1.00 94.75 121 THR A CA 1
ATOM 937 C C . THR A 1 121 ? 26.692 4.903 -41.846 1.00 94.75 121 THR A C 1
ATOM 939 O O . THR A 1 121 ? 25.967 5.380 -40.978 1.00 94.75 121 THR A O 1
ATOM 942 N N . ILE A 1 122 ? 26.284 3.902 -42.634 1.00 94.31 122 ILE A N 1
ATOM 943 C CA . ILE A 1 122 ? 24.974 3.251 -42.481 1.00 94.31 122 ILE A CA 1
ATOM 944 C C . ILE A 1 122 ? 24.882 2.524 -41.135 1.00 94.31 122 ILE A C 1
ATOM 946 O O . ILE A 1 122 ? 23.873 2.660 -40.447 1.00 94.31 122 ILE A O 1
ATOM 950 N N . VAL A 1 123 ? 25.925 1.783 -40.748 1.00 94.25 123 VAL A N 1
ATOM 951 C CA . VAL A 1 123 ? 25.976 1.075 -39.460 1.00 94.25 123 VAL A CA 1
ATOM 952 C C . VAL A 1 123 ? 25.923 2.067 -38.299 1.00 94.25 123 VAL A C 1
ATOM 954 O O . VAL A 1 123 ? 25.060 1.933 -37.441 1.00 94.25 123 VAL A O 1
ATOM 957 N N . GLU A 1 124 ? 26.732 3.126 -38.322 1.00 95.31 124 GLU A N 1
ATOM 958 C CA . GLU A 1 124 ? 26.712 4.175 -37.293 1.00 95.31 124 GLU A CA 1
ATOM 959 C C . GLU A 1 124 ? 25.341 4.862 -37.187 1.00 95.31 124 GLU A C 1
ATOM 961 O O . GLU A 1 124 ? 24.874 5.183 -36.093 1.00 95.31 124 GLU A O 1
ATOM 966 N N . GLN A 1 125 ? 24.665 5.106 -38.315 1.00 94.75 125 GLN A N 1
ATOM 967 C CA . GLN A 1 125 ? 23.307 5.657 -38.310 1.00 94.75 125 GLN A CA 1
ATOM 968 C C . GLN A 1 125 ? 22.288 4.667 -37.740 1.00 94.75 125 GLN A C 1
ATOM 970 O O . GLN A 1 125 ? 21.397 5.079 -36.994 1.00 94.75 125 GLN A O 1
ATOM 975 N N . ALA A 1 126 ? 22.408 3.381 -38.072 1.00 94.44 126 ALA A N 1
ATOM 976 C CA . ALA A 1 126 ? 21.551 2.334 -37.532 1.00 94.44 126 ALA A CA 1
ATOM 977 C C . ALA A 1 126 ? 21.742 2.187 -36.015 1.00 94.44 126 ALA A C 1
ATOM 979 O O . ALA A 1 126 ? 20.751 2.164 -35.291 1.00 94.44 126 ALA A O 1
ATOM 980 N N . GLU A 1 127 ? 22.984 2.201 -35.530 1.00 95.25 127 GLU A N 1
ATOM 981 C CA . GLU A 1 127 ? 23.321 2.152 -34.102 1.00 95.25 127 GLU A CA 1
ATOM 982 C C . GLU A 1 127 ? 22.792 3.374 -33.345 1.00 95.25 127 GLU A C 1
ATOM 984 O O . GLU A 1 127 ? 22.198 3.249 -32.276 1.00 95.25 127 GLU A O 1
ATOM 989 N N . LYS A 1 128 ? 22.931 4.580 -33.910 1.00 95.38 128 LYS A N 1
ATOM 990 C CA . LYS A 1 128 ? 22.355 5.791 -33.304 1.00 95.38 128 LYS A CA 1
ATOM 991 C C . LYS A 1 128 ? 20.835 5.701 -33.193 1.00 95.38 128 LYS A C 1
ATOM 993 O O . LYS A 1 128 ? 20.279 6.068 -32.159 1.00 95.38 128 LYS A O 1
ATOM 998 N N . ARG A 1 129 ? 20.161 5.194 -34.231 1.00 94.50 129 ARG A N 1
ATOM 999 C CA . ARG A 1 129 ? 18.704 4.991 -34.220 1.00 94.50 129 ARG A CA 1
ATOM 1000 C C . ARG A 1 129 ? 18.290 3.920 -33.219 1.00 94.50 129 ARG A C 1
ATOM 1002 O O . ARG A 1 129 ? 17.345 4.149 -32.474 1.00 94.50 129 ARG A O 1
ATOM 1009 N N . SER A 1 130 ? 19.000 2.794 -33.154 1.00 93.81 130 SER A N 1
ATOM 1010 C CA . SER A 1 130 ? 18.689 1.729 -32.199 1.00 93.81 130 SER A CA 1
ATOM 1011 C C . SER A 1 130 ? 18.914 2.179 -30.758 1.00 93.81 130 SER A C 1
ATOM 1013 O O . SER A 1 130 ? 18.099 1.864 -29.900 1.00 93.81 130 SER A O 1
ATOM 1015 N N . LEU A 1 131 ? 19.963 2.964 -30.491 1.00 94.56 131 LEU A N 1
ATOM 1016 C CA . LEU A 1 131 ? 20.215 3.553 -29.173 1.00 94.56 131 LEU A CA 1
ATOM 1017 C C . LEU A 1 131 ? 19.163 4.601 -28.787 1.00 94.56 131 LEU A C 1
ATOM 1019 O O . LEU A 1 131 ? 18.795 4.696 -27.620 1.00 94.56 131 LEU A O 1
ATOM 1023 N N . ALA A 1 132 ? 18.682 5.405 -29.737 1.00 93.38 132 ALA A N 1
ATOM 1024 C CA . ALA A 1 132 ? 17.602 6.355 -29.477 1.00 93.38 132 ALA A CA 1
ATOM 1025 C C . ALA A 1 132 ? 16.278 5.629 -29.186 1.00 93.38 132 ALA A C 1
ATOM 1027 O O . ALA A 1 132 ? 15.612 5.946 -28.202 1.00 93.38 132 ALA A O 1
ATOM 1028 N N . ALA A 1 133 ? 15.943 4.616 -29.990 1.00 92.62 133 ALA A N 1
ATOM 1029 C CA . ALA A 1 133 ? 14.754 3.793 -29.797 1.00 92.62 133 ALA A CA 1
ATOM 1030 C C . ALA A 1 133 ? 14.802 3.025 -28.468 1.00 92.62 133 ALA A C 1
ATOM 1032 O O . ALA A 1 133 ? 13.826 3.035 -27.727 1.00 92.62 133 ALA A O 1
ATOM 1033 N N . SER A 1 134 ? 15.943 2.425 -28.110 1.00 92.56 134 SER A N 1
ATOM 1034 C CA . SER A 1 134 ? 16.078 1.705 -26.839 1.00 92.56 134 SER A CA 1
ATOM 1035 C C . SER A 1 134 ? 15.955 2.633 -25.632 1.00 92.56 134 SER A C 1
ATOM 1037 O O . SER A 1 134 ? 15.272 2.293 -24.671 1.00 92.56 134 SER A O 1
ATOM 1039 N N . LYS A 1 135 ? 16.549 3.833 -25.688 1.00 92.88 135 LYS A N 1
ATOM 1040 C CA . LYS A 1 135 ? 16.394 4.848 -24.636 1.00 92.88 135 LYS A CA 1
ATOM 1041 C C . LYS A 1 135 ? 14.950 5.325 -24.504 1.00 92.88 135 LYS A C 1
ATOM 1043 O O . LYS A 1 135 ? 14.492 5.516 -23.383 1.00 92.88 135 LYS A O 1
ATOM 1048 N N . SER A 1 136 ? 14.250 5.525 -25.620 1.00 91.25 136 SER A N 1
ATOM 1049 C CA . SER A 1 136 ? 12.835 5.913 -25.625 1.00 91.25 136 SER A CA 1
ATOM 1050 C C . SER A 1 136 ? 11.958 4.817 -25.013 1.00 91.25 136 SER A C 1
ATOM 1052 O O . SER A 1 136 ? 11.241 5.095 -24.057 1.00 91.25 136 SER A O 1
ATOM 1054 N N . LEU A 1 137 ? 12.112 3.565 -25.456 1.00 90.44 137 LEU A N 1
ATOM 1055 C CA . LEU A 1 137 ? 11.381 2.423 -24.897 1.00 90.44 137 LEU A CA 1
ATOM 1056 C C . LEU A 1 137 ? 11.660 2.229 -23.405 1.00 90.44 137 LEU A C 1
ATOM 1058 O O . LEU A 1 137 ? 10.745 1.942 -22.642 1.00 90.44 137 LEU A O 1
ATOM 1062 N N . TYR A 1 138 ? 12.911 2.409 -22.971 1.00 90.25 138 TYR A N 1
ATOM 1063 C CA . TYR A 1 138 ? 13.260 2.308 -21.556 1.00 90.25 138 TYR A CA 1
ATOM 1064 C C . TYR A 1 138 ? 12.575 3.393 -20.719 1.00 90.25 138 TYR A C 1
ATOM 1066 O O . TYR A 1 138 ? 12.041 3.096 -19.653 1.00 90.25 138 TYR A O 1
ATOM 1074 N N . LYS A 1 139 ? 12.561 4.643 -21.200 1.00 88.75 139 LYS A N 1
ATOM 1075 C CA . LYS A 1 139 ? 11.862 5.745 -20.524 1.00 88.75 139 LYS A CA 1
ATOM 1076 C C . LYS A 1 139 ? 10.361 5.481 -20.421 1.00 88.75 139 LYS A C 1
ATOM 1078 O O . LYS A 1 139 ? 9.812 5.629 -19.334 1.00 88.75 139 LYS A O 1
ATOM 1083 N N . GLN A 1 140 ? 9.737 5.033 -21.509 1.00 88.12 140 GLN A N 1
ATOM 1084 C CA . GLN A 1 140 ? 8.312 4.708 -21.535 1.00 88.12 140 GLN A CA 1
ATOM 1085 C C . GLN A 1 140 ? 7.983 3.559 -20.574 1.00 88.12 140 GLN A C 1
ATOM 1087 O O . GLN A 1 140 ? 7.126 3.703 -19.709 1.00 88.12 140 GLN A O 1
ATOM 1092 N N . ALA A 1 141 ? 8.734 2.455 -20.635 1.00 88.56 141 ALA A N 1
ATOM 1093 C CA . ALA A 1 141 ? 8.527 1.309 -19.752 1.00 88.56 141 ALA A CA 1
ATOM 1094 C C . ALA A 1 141 ? 8.722 1.662 -18.267 1.00 88.56 141 ALA A C 1
ATOM 1096 O O . ALA A 1 141 ? 7.993 1.162 -17.409 1.00 88.56 141 ALA A O 1
ATOM 1097 N N . PHE A 1 142 ? 9.693 2.527 -17.953 1.00 87.81 142 PHE A N 1
A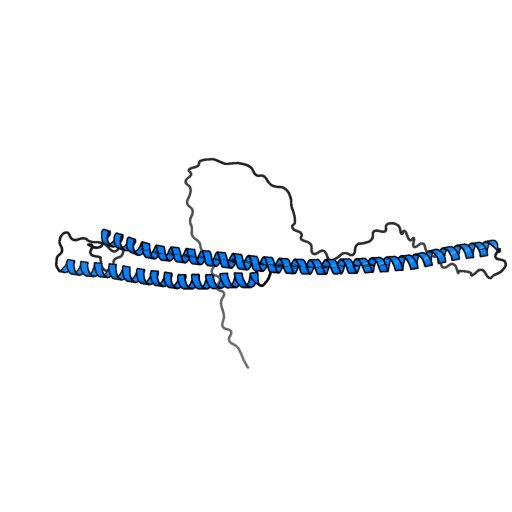TOM 1098 C CA . PHE A 1 142 ? 9.908 3.006 -16.590 1.00 87.81 142 PHE A CA 1
ATOM 1099 C C . PHE A 1 142 ? 8.748 3.891 -16.108 1.00 87.81 142 PHE A C 1
ATOM 1101 O O . PHE A 1 142 ? 8.258 3.683 -14.998 1.00 87.81 142 PHE A O 1
ATOM 1108 N N . GLY A 1 143 ? 8.273 4.819 -16.947 1.00 87.12 143 GLY A N 1
ATOM 1109 C CA . GLY A 1 143 ? 7.109 5.662 -16.656 1.00 87.12 143 GLY A CA 1
ATOM 1110 C C . GLY A 1 143 ? 5.831 4.845 -16.451 1.00 87.12 143 GLY A C 1
ATOM 1111 O O . GLY A 1 143 ? 5.138 5.014 -15.449 1.00 87.12 143 GLY A O 1
ATOM 1112 N N . ASP A 1 144 ? 5.565 3.876 -17.327 1.00 88.50 144 ASP A N 1
ATOM 1113 C CA . ASP A 1 144 ? 4.414 2.973 -17.213 1.00 88.50 144 ASP A CA 1
ATOM 1114 C C . ASP A 1 144 ? 4.462 2.132 -15.936 1.00 88.50 144 ASP A C 1
ATOM 1116 O O . ASP A 1 144 ? 3.440 1.920 -15.279 1.00 88.50 144 ASP A O 1
ATOM 1120 N N . HIS A 1 145 ? 5.646 1.645 -15.560 1.00 89.31 145 HIS A N 1
ATOM 1121 C CA . HIS A 1 145 ? 5.820 0.905 -14.316 1.00 89.31 145 HIS A CA 1
ATOM 1122 C C . HIS A 1 145 ? 5.600 1.803 -13.090 1.00 89.31 145 HIS A C 1
ATOM 1124 O O . HIS A 1 145 ? 4.967 1.372 -12.125 1.00 89.31 145 HIS A O 1
ATOM 1130 N N . ALA A 1 146 ? 6.089 3.047 -13.116 1.00 89.94 146 ALA A N 1
ATOM 1131 C CA . ALA A 1 146 ? 5.866 4.016 -12.045 1.00 89.94 146 ALA A CA 1
ATOM 1132 C C . ALA A 1 146 ? 4.371 4.336 -11.871 1.00 89.94 146 ALA A C 1
ATOM 1134 O O . ALA A 1 146 ? 3.871 4.256 -10.748 1.00 89.94 146 ALA A O 1
ATOM 1135 N N . LYS A 1 147 ? 3.642 4.572 -12.974 1.00 90.06 147 LYS A N 1
ATOM 1136 C CA . LYS A 1 147 ? 2.180 4.754 -12.978 1.00 90.06 147 LYS A CA 1
ATOM 1137 C C . LYS A 1 147 ? 1.438 3.547 -12.410 1.00 90.06 147 LYS A C 1
ATOM 1139 O O . LYS A 1 147 ? 0.616 3.673 -11.509 1.00 90.06 147 LYS A O 1
ATOM 1144 N N . LYS A 1 148 ? 1.738 2.342 -12.906 1.00 92.56 148 LYS A N 1
ATOM 1145 C CA . LYS A 1 148 ? 1.099 1.114 -12.403 1.00 92.56 148 LYS A CA 1
ATOM 1146 C C . LYS A 1 148 ? 1.322 0.963 -10.904 1.00 92.56 148 LYS A C 1
ATOM 1148 O O . LYS A 1 148 ? 0.372 0.759 -10.154 1.00 92.56 148 LYS A O 1
ATOM 1153 N N . ARG A 1 149 ? 2.555 1.171 -10.448 1.00 93.25 149 ARG A N 1
ATOM 1154 C CA . ARG A 1 149 ? 2.886 1.099 -9.029 1.00 93.25 149 ARG A CA 1
ATOM 1155 C C . ARG A 1 149 ? 2.127 2.133 -8.193 1.00 93.25 149 ARG A C 1
ATOM 1157 O O . ARG A 1 149 ? 1.613 1.764 -7.141 1.00 93.25 149 ARG A O 1
ATOM 1164 N N . SER A 1 150 ? 2.031 3.390 -8.630 1.00 92.44 150 SER A N 1
ATOM 1165 C CA . SER A 1 150 ? 1.305 4.422 -7.877 1.00 92.44 150 SER A CA 1
ATOM 1166 C C . SER A 1 150 ? -0.193 4.106 -7.782 1.00 92.44 150 SER A C 1
ATOM 1168 O O . SER A 1 150 ? -0.766 4.206 -6.696 1.00 92.44 150 SER A O 1
ATOM 1170 N N . THR A 1 151 ? -0.806 3.614 -8.865 1.00 93.69 151 THR A N 1
ATOM 1171 C CA . THR A 1 151 ? -2.215 3.178 -8.858 1.00 93.69 151 THR A CA 1
ATOM 1172 C C . THR A 1 151 ? -2.458 1.990 -7.923 1.00 93.69 151 THR A C 1
ATOM 1174 O O . THR A 1 151 ? -3.417 2.001 -7.152 1.00 93.69 151 THR A O 1
ATOM 1177 N N . GLU A 1 152 ? -1.572 0.989 -7.918 1.00 95.00 152 GLU A N 1
ATOM 1178 C CA . GLU A 1 152 ? -1.664 -0.162 -7.013 1.00 95.00 152 GLU A CA 1
ATOM 1179 C C . GLU A 1 152 ? -1.477 0.236 -5.545 1.00 95.00 152 GLU A C 1
ATOM 1181 O O . GLU A 1 152 ? -2.184 -0.263 -4.667 1.00 95.00 152 GLU A O 1
ATOM 1186 N N . GLU A 1 153 ? -0.523 1.123 -5.256 1.00 94.62 153 GLU A N 1
ATOM 1187 C CA . GLU A 1 153 ? -0.281 1.623 -3.901 1.00 94.62 153 GLU A CA 1
ATOM 1188 C C . GLU A 1 153 ? -1.468 2.444 -3.380 1.00 94.62 153 GLU A C 1
ATOM 1190 O O . GLU A 1 153 ? -1.840 2.300 -2.214 1.00 94.62 153 GLU A O 1
ATOM 1195 N N . HIS A 1 154 ? -2.097 3.255 -4.234 1.00 95.94 154 HIS A N 1
ATOM 1196 C CA . HIS A 1 154 ? -3.317 3.980 -3.887 1.00 95.94 154 HIS A CA 1
ATOM 1197 C C . HIS A 1 154 ? -4.500 3.027 -3.649 1.00 95.94 154 HIS A C 1
ATOM 1199 O O . HIS A 1 154 ? -5.174 3.128 -2.623 1.00 95.94 154 HIS A O 1
ATOM 1205 N N . ALA A 1 155 ? -4.701 2.033 -4.520 1.00 96.19 155 ALA A N 1
ATOM 1206 C CA . ALA A 1 155 ? -5.751 1.031 -4.344 1.00 96.19 155 ALA A CA 1
ATOM 1207 C C . ALA A 1 155 ? -5.593 0.243 -3.031 1.00 96.19 155 ALA A C 1
ATOM 1209 O O . ALA A 1 155 ? -6.577 0.017 -2.325 1.00 96.19 155 ALA A O 1
ATOM 1210 N N . LYS A 1 156 ? -4.359 -0.131 -2.664 1.00 97.19 156 LYS A N 1
ATOM 1211 C CA . LYS A 1 156 ? -4.063 -0.772 -1.371 1.00 97.19 156 LYS A CA 1
ATOM 1212 C C . LYS A 1 156 ? -4.401 0.141 -0.195 1.00 97.19 156 LYS A C 1
ATOM 1214 O O . LYS A 1 156 ? -5.088 -0.301 0.718 1.00 97.19 156 LYS A O 1
ATOM 1219 N N . ALA A 1 157 ? -4.006 1.413 -0.248 1.00 96.44 157 ALA A N 1
ATOM 1220 C CA . ALA A 1 157 ? -4.321 2.370 0.812 1.00 96.44 157 ALA A CA 1
ATOM 1221 C C . ALA A 1 157 ? -5.839 2.551 1.011 1.00 96.44 157 ALA A C 1
ATOM 1223 O O . ALA A 1 157 ? -6.304 2.641 2.146 1.00 96.44 157 ALA A O 1
ATOM 1224 N N . LEU A 1 158 ? -6.623 2.545 -0.074 1.00 97.44 158 LEU A N 1
ATOM 1225 C CA . LEU A 1 158 ? -8.087 2.585 0.005 1.00 97.44 158 LEU A CA 1
ATOM 1226 C C . LEU A 1 158 ? -8.685 1.309 0.605 1.00 97.44 158 LEU A C 1
ATOM 1228 O O . LEU A 1 158 ? -9.652 1.389 1.363 1.00 97.44 158 LEU A O 1
ATOM 1232 N N . LEU A 1 159 ? -8.142 0.135 0.273 1.00 97.88 159 LEU A N 1
ATOM 1233 C CA . LEU A 1 159 ? -8.574 -1.125 0.881 1.00 97.88 159 LEU A CA 1
ATOM 1234 C C . LEU A 1 159 ? -8.284 -1.140 2.383 1.00 97.88 159 LEU A C 1
ATOM 1236 O O . LEU A 1 159 ? -9.181 -1.456 3.159 1.00 97.88 159 LEU A O 1
ATOM 1240 N N . ASP A 1 160 ? -7.083 -0.732 2.791 1.00 96.62 160 ASP A N 1
ATOM 1241 C CA . ASP A 1 160 ? -6.701 -0.654 4.203 1.00 96.62 160 ASP A CA 1
ATOM 1242 C C . ASP A 1 160 ? -7.600 0.319 4.977 1.00 96.62 160 ASP A C 1
ATOM 1244 O O . ASP A 1 160 ? -8.052 0.005 6.081 1.00 96.62 160 ASP A O 1
ATOM 1248 N N . LEU A 1 161 ? -7.913 1.475 4.380 1.00 97.19 161 LEU A N 1
ATOM 1249 C CA . LEU A 1 161 ? -8.849 2.441 4.951 1.00 97.19 161 LEU A CA 1
ATOM 1250 C C . LEU A 1 161 ? -10.243 1.828 5.141 1.00 97.19 161 LEU A C 1
ATOM 1252 O O . LEU A 1 161 ? -10.795 1.905 6.236 1.00 97.19 161 LEU A O 1
ATOM 1256 N N . ARG A 1 162 ? -10.790 1.172 4.110 1.00 97.62 162 ARG A N 1
ATOM 1257 C CA . ARG A 1 162 ? -12.104 0.512 4.192 1.00 97.62 162 ARG A CA 1
ATOM 1258 C C . ARG A 1 162 ? -12.124 -0.591 5.244 1.00 97.62 162 ARG A C 1
ATOM 1260 O O . ARG A 1 162 ? -13.105 -0.713 5.971 1.00 97.62 162 ARG A O 1
ATOM 1267 N N . CYS A 1 163 ? -11.057 -1.381 5.345 1.00 97.50 163 CYS A N 1
ATOM 1268 C CA . CYS A 1 163 ? -10.920 -2.393 6.389 1.00 97.50 163 CYS A CA 1
ATOM 1269 C C . CYS A 1 163 ? -10.965 -1.754 7.782 1.00 97.50 163 CYS A C 1
ATOM 1271 O O . CYS A 1 163 ? -11.710 -2.225 8.633 1.00 97.50 163 CYS A O 1
ATOM 1273 N N . ALA A 1 164 ? -10.237 -0.657 8.006 1.00 96.31 164 ALA A N 1
ATOM 1274 C CA . ALA A 1 164 ? -10.243 0.037 9.293 1.00 96.31 164 ALA A CA 1
ATOM 1275 C C . ALA A 1 164 ? -11.603 0.675 9.633 1.00 96.31 164 ALA A C 1
ATOM 1277 O O . ALA A 1 164 ? -12.028 0.624 10.784 1.00 96.31 164 ALA A O 1
ATOM 1278 N N . GLU A 1 165 ? -12.313 1.235 8.650 1.00 95.81 165 GLU A N 1
ATOM 1279 C CA . GLU A 1 165 ? -13.677 1.750 8.848 1.00 95.81 165 GLU A CA 1
ATOM 1280 C C . GLU A 1 165 ? -14.650 0.623 9.223 1.00 95.81 165 GLU A C 1
ATOM 1282 O O . GLU A 1 165 ? -15.465 0.782 10.130 1.00 95.81 165 GLU A O 1
ATOM 1287 N N . LYS A 1 166 ? -14.514 -0.553 8.600 1.00 96.94 166 LYS A N 1
ATOM 1288 C CA . LYS A 1 166 ? -15.313 -1.735 8.949 1.00 96.94 166 LYS A CA 1
ATOM 1289 C C . LYS A 1 166 ? -14.960 -2.322 10.309 1.00 96.94 166 LYS A C 1
ATOM 1291 O O . LYS A 1 166 ? -15.856 -2.764 11.016 1.00 96.94 166 LYS A O 1
ATOM 1296 N N . GLU A 1 167 ? -13.693 -2.309 10.706 1.00 93.88 167 GLU A N 1
ATOM 1297 C CA . GLU A 1 167 ? -13.290 -2.685 12.066 1.00 93.88 167 GLU A CA 1
ATOM 1298 C C . GLU A 1 167 ? -13.941 -1.775 13.117 1.00 93.88 167 GLU A C 1
ATOM 1300 O O . GLU A 1 167 ? -14.405 -2.271 14.141 1.00 93.88 167 GLU A O 1
ATOM 1305 N N . LEU A 1 168 ? -14.032 -0.467 12.852 1.00 93.75 168 LEU A N 1
ATOM 1306 C CA . LEU A 1 168 ? -14.720 0.481 13.732 1.00 93.75 168 LEU A CA 1
ATOM 1307 C C . LEU A 1 168 ? -16.224 0.180 13.823 1.00 93.75 168 LEU A C 1
ATOM 1309 O O . LEU A 1 168 ? -16.777 0.171 14.919 1.00 93.75 168 LEU A O 1
ATOM 1313 N N . GLU A 1 169 ? -16.882 -0.129 12.701 1.00 93.75 169 GLU A N 1
ATOM 1314 C CA . GLU A 1 169 ? -18.284 -0.580 12.708 1.00 93.75 169 GLU A CA 1
ATOM 1315 C C . GLU A 1 169 ? -18.462 -1.878 13.516 1.00 93.75 169 GLU A C 1
ATOM 1317 O O . GLU A 1 169 ? -19.387 -1.997 14.320 1.00 93.75 169 GLU A O 1
ATOM 1322 N N . LEU A 1 170 ? -17.550 -2.843 13.353 1.00 95.06 170 LEU A N 1
ATOM 1323 C CA . LEU A 1 170 ? -17.579 -4.103 14.098 1.00 95.06 170 LEU A CA 1
ATOM 1324 C C . LEU A 1 170 ? -17.403 -3.892 15.603 1.00 95.06 170 LEU A C 1
ATOM 1326 O O . LEU A 1 170 ? -18.000 -4.637 16.378 1.00 95.06 170 LEU A O 1
ATOM 1330 N N . LEU A 1 171 ? -16.640 -2.884 16.041 1.00 94.19 171 LEU A N 1
ATOM 1331 C CA . LEU A 1 171 ? -16.480 -2.595 17.468 1.00 94.19 171 LEU A CA 1
ATOM 1332 C C . LEU A 1 171 ? -17.822 -2.321 18.153 1.00 94.19 171 LEU A C 1
ATOM 1334 O O . LEU A 1 171 ? -18.037 -2.832 19.253 1.00 94.19 171 LEU A O 1
ATOM 1338 N N . ALA A 1 172 ? -18.738 -1.601 17.497 1.00 91.19 172 ALA A N 1
ATOM 1339 C CA . ALA A 1 172 ? -20.077 -1.355 18.032 1.00 91.19 172 ALA A CA 1
ATOM 1340 C C . ALA A 1 172 ? -20.833 -2.671 18.279 1.00 91.19 172 ALA A C 1
ATOM 1342 O O . ALA A 1 172 ? -21.324 -2.899 19.381 1.00 91.19 172 ALA A O 1
ATOM 1343 N N . HIS A 1 173 ? -20.817 -3.585 17.307 1.00 93.56 173 HIS A N 1
ATOM 1344 C CA . HIS A 1 173 ? -21.441 -4.900 17.459 1.00 93.56 173 HIS A CA 1
ATOM 1345 C C . HIS A 1 173 ? -20.761 -5.759 18.529 1.00 93.56 173 HIS A C 1
ATOM 1347 O O . HIS A 1 173 ? -21.438 -6.387 19.335 1.00 93.56 173 HIS A O 1
ATOM 1353 N N . THR A 1 174 ? -19.427 -5.756 18.607 1.00 93.75 174 THR A N 1
ATOM 1354 C CA . THR A 1 174 ? -18.724 -6.509 19.662 1.00 93.75 174 THR A CA 1
ATOM 1355 C C . THR A 1 174 ? -19.019 -5.969 21.058 1.00 93.75 174 THR A C 1
ATOM 1357 O O . THR A 1 174 ? -19.008 -6.726 22.029 1.00 93.75 174 THR A O 1
ATOM 1360 N N . TYR A 1 175 ? -19.272 -4.665 21.179 1.00 94.12 175 TYR A N 1
ATOM 1361 C CA . TYR A 1 175 ? -19.708 -4.063 22.428 1.00 94.12 175 TYR A CA 1
ATOM 1362 C C . TYR A 1 175 ? -21.135 -4.504 22.769 1.00 94.12 175 TYR A C 1
ATOM 1364 O O . TYR A 1 175 ? -21.346 -4.976 23.881 1.00 94.12 175 TYR A O 1
ATOM 1372 N N . GLU A 1 176 ? -22.070 -4.462 21.815 1.00 94.44 176 GLU A N 1
ATOM 1373 C CA . GLU A 1 176 ? -23.443 -4.958 22.001 1.00 94.44 176 GLU A CA 1
ATOM 1374 C C . GLU A 1 176 ? -23.463 -6.436 22.428 1.00 94.44 176 GLU A C 1
ATOM 1376 O O . GLU A 1 176 ? -24.157 -6.804 23.373 1.00 94.44 176 GLU A O 1
ATOM 1381 N N . GLU A 1 177 ? -22.659 -7.292 21.789 1.00 94.06 177 GLU A N 1
ATOM 1382 C CA . GLU A 1 177 ? -22.529 -8.707 22.161 1.00 94.06 177 GLU A CA 1
ATOM 1383 C C . GLU A 1 177 ? -22.001 -8.879 23.593 1.00 94.06 177 GLU A C 1
ATOM 1385 O O . GLU A 1 177 ? -22.503 -9.708 24.358 1.00 94.06 177 GLU A O 1
ATOM 1390 N N . ARG A 1 178 ? -20.999 -8.083 23.986 1.00 91.06 178 ARG A N 1
ATOM 1391 C CA . ARG A 1 178 ? -20.447 -8.105 25.349 1.00 91.06 178 ARG A CA 1
ATOM 1392 C C . ARG A 1 178 ? -21.435 -7.575 26.375 1.00 91.06 178 ARG A C 1
ATOM 1394 O O . ARG A 1 178 ? -21.516 -8.137 27.464 1.00 91.06 178 ARG A O 1
ATOM 1401 N N . GLU A 1 179 ? -22.179 -6.527 26.048 1.00 92.81 179 GLU A N 1
ATOM 1402 C CA . GLU A 1 179 ? -23.216 -5.968 26.909 1.00 92.81 179 GLU A CA 1
ATOM 1403 C C . GLU A 1 179 ? -24.341 -6.990 27.121 1.00 92.81 179 GLU A C 1
ATOM 1405 O O . GLU A 1 179 ? -24.732 -7.251 28.257 1.00 92.81 179 GLU A O 1
ATOM 1410 N N . GLN A 1 180 ? -24.790 -7.667 26.062 1.00 92.12 180 GLN A N 1
ATOM 1411 C CA . GLN A 1 180 ? -25.799 -8.724 26.163 1.00 92.12 180 GLN A CA 1
ATOM 1412 C C . GLN A 1 180 ? -25.309 -9.928 26.978 1.00 92.12 180 GLN A C 1
ATOM 1414 O O . GLN A 1 180 ? -26.059 -10.480 27.785 1.00 92.12 180 GLN A O 1
ATOM 1419 N N . ALA A 1 181 ? -24.055 -10.346 26.789 1.00 88.75 181 ALA A N 1
ATOM 1420 C CA . ALA A 1 181 ? -23.499 -11.507 27.479 1.00 88.75 181 ALA A CA 1
ATOM 1421 C C . ALA A 1 181 ? -23.118 -11.219 28.942 1.00 88.75 181 ALA A C 1
ATOM 1423 O O . ALA A 1 181 ? -23.191 -12.110 29.796 1.00 88.75 181 ALA A O 1
ATOM 1424 N N . HIS A 1 182 ? -22.652 -10.002 29.236 1.00 86.44 182 HIS A N 1
ATOM 1425 C CA . HIS A 1 182 ? -21.933 -9.691 30.474 1.00 86.44 182 HIS A CA 1
ATOM 1426 C C . HIS A 1 182 ? -22.330 -8.367 31.141 1.00 86.44 182 HIS A C 1
ATOM 1428 O O . HIS A 1 182 ? -21.821 -8.083 32.222 1.00 86.44 182 HIS A O 1
ATOM 1434 N N . GLY A 1 183 ? -23.238 -7.573 30.571 1.00 85.88 183 GLY A N 1
ATOM 1435 C CA . GLY A 1 183 ? -23.620 -6.257 31.102 1.00 85.88 183 GLY A CA 1
ATOM 1436 C C . GLY A 1 183 ? -24.255 -6.295 32.498 1.00 85.88 183 GLY A C 1
ATOM 1437 O O . GLY A 1 183 ? -24.143 -5.334 33.256 1.00 85.88 183 GLY A O 1
ATOM 1438 N N . ASP A 1 184 ? -24.857 -7.428 32.870 1.00 87.19 184 ASP A N 1
ATOM 1439 C CA . ASP A 1 184 ? -25.437 -7.671 34.201 1.00 87.19 184 ASP A CA 1
ATOM 1440 C C . ASP A 1 184 ? -24.513 -8.465 35.143 1.00 87.19 184 ASP A C 1
ATOM 1442 O O . ASP A 1 184 ? -24.924 -8.877 36.232 1.00 87.19 184 ASP A O 1
ATOM 1446 N N . CYS A 1 185 ? -23.283 -8.748 34.719 1.00 89.44 185 CYS A N 1
ATOM 1447 C CA . CYS A 1 185 ? -22.359 -9.584 35.470 1.00 89.44 185 CYS A CA 1
ATOM 1448 C C . CYS A 1 185 ? -21.372 -8.736 36.271 1.00 89.44 185 CYS A C 1
ATOM 1450 O O . CYS A 1 185 ? -20.793 -7.767 35.785 1.00 89.44 185 CYS A O 1
ATOM 1452 N N . ILE A 1 186 ? -21.118 -9.170 37.498 1.00 89.62 186 ILE A N 1
ATOM 1453 C CA . ILE A 1 186 ? -20.035 -8.668 38.331 1.00 89.62 186 ILE A CA 1
ATOM 1454 C C . ILE A 1 186 ? -18.746 -9.381 37.924 1.00 89.62 186 ILE A C 1
ATOM 1456 O O . ILE A 1 186 ? -18.736 -10.587 37.656 1.00 89.62 186 ILE A O 1
ATOM 1460 N N . LEU A 1 187 ? -17.658 -8.621 37.880 1.00 84.62 187 LEU A N 1
ATOM 1461 C CA . LEU A 1 187 ? -16.333 -9.094 37.506 1.00 84.62 187 LEU A CA 1
ATOM 1462 C C . LEU A 1 187 ? -15.490 -9.370 38.749 1.00 84.62 187 LEU A C 1
ATOM 1464 O O . LEU A 1 187 ? -15.415 -8.555 39.668 1.00 84.62 187 LEU A O 1
ATOM 1468 N N . THR A 1 188 ? -14.766 -10.488 38.749 1.00 80.69 188 THR A N 1
ATOM 1469 C CA . THR A 1 188 ? -13.669 -10.670 39.707 1.00 80.69 188 THR A CA 1
ATOM 1470 C C . THR A 1 188 ? -12.577 -9.623 39.492 1.00 80.69 188 THR A C 1
ATOM 1472 O O . THR A 1 188 ? -12.295 -9.241 38.355 1.00 80.69 188 THR A O 1
ATOM 1475 N N . LYS A 1 189 ? -11.911 -9.218 40.581 1.00 77.75 189 LYS A N 1
ATOM 1476 C CA . LYS A 1 189 ? -10.797 -8.257 40.567 1.00 77.75 189 LYS A CA 1
ATOM 1477 C C . LYS A 1 189 ? -9.719 -8.619 39.539 1.00 77.75 189 LYS A C 1
ATOM 1479 O O . LYS A 1 189 ? -9.462 -9.791 39.271 1.00 77.75 189 LYS A O 1
ATOM 1484 N N . GLU A 1 190 ? -9.036 -7.588 39.049 1.00 67.31 190 GLU A N 1
ATOM 1485 C CA . GLU A 1 190 ? -8.047 -7.632 37.963 1.00 67.31 190 GLU A CA 1
ATOM 1486 C C . GLU A 1 190 ? -6.912 -8.654 38.104 1.00 67.31 190 GLU A C 1
ATOM 1488 O O . GLU A 1 190 ? -6.365 -9.088 37.095 1.00 67.31 190 GLU A O 1
ATOM 1493 N N . GLY A 1 191 ? -6.586 -9.079 39.326 1.00 66.25 191 GLY A N 1
ATOM 1494 C CA . GLY A 1 191 ? -5.547 -10.079 39.583 1.00 66.25 191 GLY A CA 1
ATOM 1495 C C . GLY A 1 191 ? -5.957 -11.535 39.332 1.00 66.25 191 GLY A C 1
ATOM 1496 O O . GLY A 1 191 ? -5.091 -12.407 39.344 1.00 66.25 191 GLY A O 1
ATOM 1497 N N . ASN A 1 192 ? -7.242 -11.822 39.105 1.00 74.06 192 ASN A N 1
ATOM 1498 C CA . ASN A 1 192 ? -7.719 -13.181 38.854 1.00 74.06 192 ASN A CA 1
ATOM 1499 C C . ASN A 1 192 ? -7.772 -13.463 37.348 1.00 74.06 192 ASN A C 1
ATOM 1501 O O . ASN A 1 192 ? -8.524 -12.822 36.613 1.00 74.06 192 ASN A O 1
ATOM 1505 N N . ASN A 1 193 ? -6.987 -14.445 36.901 1.00 76.44 193 ASN A N 1
ATOM 1506 C CA . ASN A 1 193 ? -6.974 -14.918 35.521 1.00 76.44 193 ASN A CA 1
ATOM 1507 C C . ASN A 1 193 ? -7.257 -16.436 35.496 1.00 76.44 193 ASN A C 1
ATOM 1509 O O . ASN A 1 193 ? -6.431 -17.194 36.011 1.00 76.44 193 ASN A O 1
ATOM 1513 N N . PRO A 1 194 ? -8.394 -16.902 34.941 1.00 81.31 194 PRO A N 1
ATOM 1514 C CA . PRO A 1 194 ? -9.392 -16.142 34.180 1.00 81.31 194 PRO A CA 1
ATOM 1515 C C . PRO A 1 194 ? -10.264 -15.219 35.044 1.00 81.31 194 PRO A C 1
ATOM 1517 O O . PRO A 1 194 ? -10.568 -15.537 36.196 1.00 81.31 194 PRO A O 1
ATOM 1520 N N . ARG A 1 195 ? -10.709 -14.093 34.462 1.00 80.69 195 ARG A N 1
ATOM 1521 C CA . ARG A 1 195 ? -11.772 -13.271 35.060 1.00 80.69 195 ARG A CA 1
ATOM 1522 C C . ARG A 1 195 ? -13.073 -14.070 35.047 1.00 80.69 195 ARG A C 1
ATOM 1524 O O . ARG A 1 195 ? -13.465 -14.595 34.006 1.00 80.69 195 ARG A O 1
ATOM 1531 N N . ILE A 1 196 ? -13.738 -14.153 36.194 1.00 86.00 196 ILE A N 1
ATOM 1532 C CA . ILE A 1 196 ? -15.011 -14.861 36.337 1.00 86.00 196 ILE A CA 1
ATOM 1533 C C . ILE A 1 196 ? -16.138 -13.829 36.310 1.00 86.00 196 ILE A C 1
ATOM 1535 O O . ILE A 1 196 ? -16.084 -12.827 37.026 1.00 86.00 196 ILE A O 1
ATOM 1539 N N . TYR A 1 197 ? -17.148 -14.097 35.485 1.00 88.31 197 TYR A N 1
ATOM 1540 C CA . TYR A 1 197 ? -18.395 -13.342 35.430 1.00 88.31 197 TYR A CA 1
ATOM 1541 C C . TYR A 1 197 ? -19.407 -13.986 36.373 1.00 88.31 197 TYR A C 1
ATOM 1543 O O . TYR A 1 197 ? -19.688 -15.180 36.264 1.00 88.31 197 TYR A O 1
ATOM 1551 N N . TYR A 1 198 ? -19.954 -13.202 37.296 1.00 88.56 198 TYR A N 1
ATOM 1552 C CA . TYR A 1 198 ? -20.937 -13.669 38.265 1.00 88.56 198 TYR A CA 1
ATOM 1553 C C . TYR A 1 198 ? -22.200 -12.813 38.208 1.00 88.56 198 TYR A C 1
ATOM 1555 O O . TYR A 1 198 ? -22.141 -11.601 38.398 1.00 88.56 198 TYR A O 1
ATOM 1563 N N . LYS A 1 199 ? -23.353 -13.449 37.984 1.00 90.50 199 LYS A N 1
ATOM 1564 C CA . LYS A 1 199 ? -24.663 -12.795 38.034 1.00 90.50 199 LYS A CA 1
ATOM 1565 C C . LYS A 1 199 ? -25.393 -13.223 39.313 1.00 90.50 199 LYS A C 1
ATOM 1567 O O . LYS A 1 199 ? -25.831 -14.373 39.388 1.00 90.50 199 LYS A O 1
ATOM 1572 N N . PRO A 1 200 ? -25.510 -12.354 40.332 1.00 87.69 200 PRO A N 1
ATOM 1573 C CA . PRO A 1 200 ? -26.271 -12.684 41.530 1.00 87.69 200 PRO A CA 1
ATOM 1574 C C . PRO A 1 200 ? -27.766 -12.799 41.204 1.00 87.69 200 PRO A C 1
ATOM 1576 O O . PRO A 1 200 ? -28.287 -12.068 40.366 1.00 87.69 200 PRO A O 1
ATOM 1579 N N . GLY A 1 201 ? -28.475 -13.701 41.890 1.00 87.69 201 GLY A N 1
ATOM 1580 C CA . GLY A 1 201 ? -29.929 -13.840 41.723 1.00 87.69 201 GLY A CA 1
ATOM 1581 C C . GLY A 1 201 ? -30.723 -12.626 42.224 1.00 87.69 201 GLY A C 1
ATOM 1582 O O . GLY A 1 201 ? -31.816 -12.363 41.735 1.00 87.69 201 GLY A O 1
ATOM 1583 N N . TRP A 1 202 ? -30.161 -11.880 43.181 1.00 87.62 202 TRP A N 1
ATOM 1584 C CA . TRP A 1 202 ? -30.735 -10.671 43.773 1.00 87.62 202 TRP A CA 1
ATOM 1585 C C . TRP A 1 202 ? -29.587 -9.719 44.105 1.00 87.62 202 TRP A C 1
ATOM 1587 O O . TRP A 1 202 ? -28.582 -10.155 44.673 1.00 87.62 202 TRP A O 1
ATOM 1597 N N . HIS A 1 203 ? -29.726 -8.436 43.781 1.00 87.56 203 HIS A N 1
ATOM 1598 C CA . HIS A 1 203 ? -28.698 -7.450 44.099 1.00 87.56 203 HIS A CA 1
ATOM 1599 C C . HIS A 1 203 ? -28.879 -6.909 45.522 1.00 87.56 203 HIS A C 1
ATOM 1601 O O . HIS A 1 203 ? -29.918 -6.347 45.861 1.00 87.56 203 HIS A O 1
ATOM 1607 N N . THR A 1 204 ? -27.844 -7.054 46.347 1.00 91.44 204 THR A N 1
ATOM 1608 C CA . THR A 1 204 ? -27.637 -6.248 47.559 1.00 91.44 204 THR A CA 1
ATOM 1609 C C . THR A 1 204 ? -26.932 -4.935 47.201 1.00 91.44 204 THR A C 1
ATOM 1611 O O . THR A 1 204 ? -26.317 -4.841 46.136 1.00 91.44 204 THR A O 1
ATOM 1614 N N . GLU A 1 205 ? -26.953 -3.935 48.089 1.00 89.62 205 GLU A N 1
ATOM 1615 C CA . GLU A 1 205 ? -26.280 -2.639 47.862 1.00 89.62 205 GLU A CA 1
ATOM 1616 C C .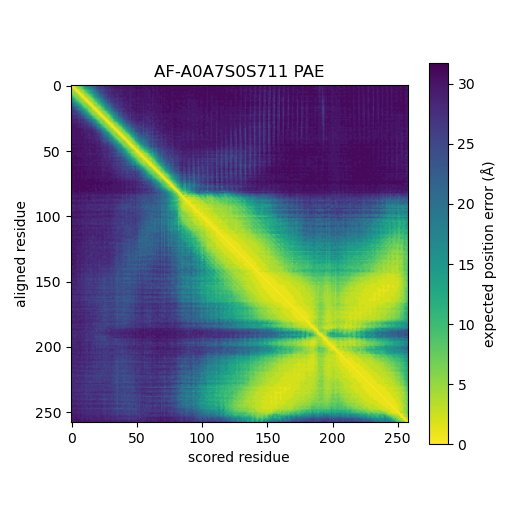 GLU A 1 205 ? -24.798 -2.793 47.479 1.00 89.62 205 GLU A C 1
ATOM 1618 O O . GLU A 1 205 ? -24.329 -2.153 46.539 1.00 89.62 205 GLU A O 1
ATOM 1623 N N . ALA A 1 206 ? -24.077 -3.708 48.138 1.00 86.62 206 ALA A N 1
ATOM 1624 C CA . ALA A 1 206 ? -22.680 -4.002 47.821 1.00 86.62 206 ALA A CA 1
ATOM 1625 C C . ALA A 1 206 ? -22.516 -4.539 46.388 1.00 86.62 206 ALA A C 1
ATOM 1627 O O . ALA A 1 206 ? -21.707 -4.027 45.617 1.00 86.62 206 ALA A O 1
ATOM 1628 N N . THR A 1 207 ? -23.334 -5.521 45.995 1.00 87.88 207 THR A N 1
ATOM 1629 C CA . THR A 1 207 ? -23.280 -6.097 44.639 1.00 87.88 207 THR A CA 1
ATOM 1630 C C . THR A 1 207 ? -23.746 -5.123 43.555 1.00 87.88 207 THR A C 1
ATOM 1632 O O . THR A 1 207 ? -23.304 -5.224 42.415 1.00 87.88 207 THR A O 1
ATOM 1635 N N . ALA A 1 208 ? -24.618 -4.166 43.890 1.00 88.06 208 ALA A N 1
ATOM 1636 C CA . ALA A 1 208 ? -25.020 -3.105 42.972 1.00 88.06 208 ALA A CA 1
ATOM 1637 C C . ALA A 1 208 ? -23.855 -2.141 42.693 1.00 88.06 208 ALA A C 1
ATOM 1639 O O . ALA A 1 208 ? -23.641 -1.770 41.542 1.00 88.06 208 ALA A O 1
ATOM 1640 N N . GLY A 1 209 ? -23.057 -1.797 43.712 1.00 88.94 209 GLY A N 1
ATOM 1641 C CA . GLY A 1 209 ? -21.823 -1.022 43.533 1.00 88.94 209 GLY A CA 1
ATOM 1642 C C . GLY A 1 209 ? -20.754 -1.764 42.718 1.00 88.94 209 GLY A C 1
ATOM 1643 O O . GLY A 1 209 ? -20.071 -1.180 41.878 1.00 88.94 209 GLY A O 1
ATOM 1644 N N . GLU A 1 210 ? -20.625 -3.078 42.898 1.00 89.19 210 GLU A N 1
ATOM 1645 C CA . GLU A 1 210 ? -19.715 -3.881 42.069 1.00 89.19 210 GLU A CA 1
ATOM 1646 C C . GLU A 1 210 ? -20.203 -3.993 40.614 1.00 89.19 210 GLU A C 1
ATOM 1648 O O . GLU A 1 210 ? -19.400 -3.980 39.683 1.00 89.19 210 GLU A O 1
ATOM 1653 N N . LEU A 1 211 ? -21.517 -4.021 40.384 1.00 90.50 211 LEU A N 1
ATOM 1654 C CA . LEU A 1 211 ? -22.076 -3.997 39.034 1.00 90.50 211 LEU A CA 1
ATOM 1655 C C . LEU A 1 211 ? -21.817 -2.659 38.325 1.00 90.50 211 LEU A C 1
ATOM 1657 O O . LEU A 1 211 ? -21.470 -2.651 37.146 1.00 90.50 211 LEU A O 1
ATOM 1661 N N . THR A 1 212 ? -21.961 -1.522 39.014 1.00 91.31 212 THR A N 1
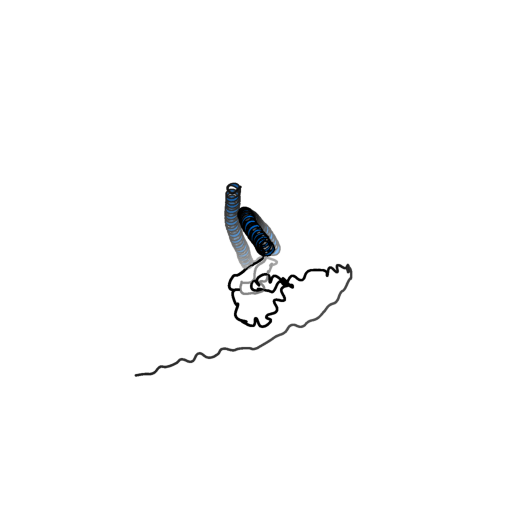ATOM 1662 C CA . THR A 1 212 ? -21.688 -0.209 38.402 1.00 91.31 212 THR A CA 1
ATOM 1663 C C . THR A 1 212 ? -20.219 -0.055 38.028 1.00 91.31 212 THR A C 1
ATOM 1665 O O . THR A 1 212 ? -19.918 0.450 36.949 1.00 91.31 212 THR A O 1
ATOM 1668 N N . THR A 1 213 ? -19.304 -0.551 38.864 1.00 91.06 213 THR A N 1
ATOM 1669 C CA . THR A 1 213 ? -17.872 -0.582 38.526 1.00 91.06 213 THR A CA 1
ATOM 1670 C C . THR A 1 213 ? -17.576 -1.514 37.350 1.00 91.06 213 THR A C 1
ATOM 1672 O O . THR A 1 213 ? -16.825 -1.131 36.457 1.00 91.06 213 THR A O 1
ATOM 1675 N N . ALA A 1 214 ? -18.206 -2.692 37.276 1.00 89.38 214 ALA A N 1
ATOM 1676 C CA . ALA A 1 214 ? -18.068 -3.590 36.127 1.00 89.38 214 ALA A CA 1
ATOM 1677 C C . ALA A 1 214 ? -18.569 -2.955 34.815 1.00 89.38 214 ALA A C 1
ATOM 1679 O O . ALA A 1 214 ? -17.900 -3.069 33.787 1.00 89.38 214 ALA A O 1
ATOM 1680 N N . LYS A 1 215 ? -19.698 -2.234 34.857 1.00 91.62 215 LYS A N 1
ATOM 1681 C CA . LYS A 1 215 ? -20.219 -1.470 33.711 1.00 91.62 215 LYS A CA 1
ATOM 1682 C C . LYS A 1 215 ? -19.262 -0.361 33.282 1.00 91.62 215 LYS A C 1
ATOM 1684 O O . LYS A 1 215 ? -18.976 -0.249 32.097 1.00 91.62 215 LYS A O 1
ATOM 1689 N N . ALA A 1 216 ? -18.706 0.391 34.233 1.00 92.00 216 ALA A N 1
ATOM 1690 C CA . ALA A 1 216 ? -17.711 1.420 33.933 1.00 92.00 216 ALA A CA 1
ATOM 1691 C C . ALA A 1 216 ? -16.478 0.837 33.222 1.00 92.00 216 ALA A C 1
ATOM 1693 O O . ALA A 1 216 ? -16.035 1.390 32.227 1.00 92.00 216 ALA A O 1
ATOM 1694 N N . VAL A 1 217 ? -15.988 -0.335 33.645 1.00 90.19 217 VAL A N 1
ATOM 1695 C CA . VAL A 1 217 ? -14.866 -1.020 32.976 1.00 90.19 217 VAL A CA 1
ATOM 1696 C C . VAL A 1 217 ? -15.198 -1.411 31.528 1.00 90.19 217 VAL A C 1
ATOM 1698 O O . VAL A 1 217 ? -14.320 -1.368 30.664 1.00 90.19 217 VAL A O 1
ATOM 1701 N N . LEU A 1 218 ? -16.442 -1.813 31.243 1.00 90.25 218 LEU A N 1
ATOM 1702 C CA . LEU A 1 218 ? -16.880 -2.116 29.876 1.00 90.25 218 LEU A CA 1
ATOM 1703 C C . LEU A 1 218 ? -16.968 -0.854 29.005 1.00 90.25 218 LEU A C 1
ATOM 1705 O O . LEU A 1 218 ? -16.515 -0.897 27.860 1.00 90.25 218 LEU A O 1
ATOM 1709 N N . GLU A 1 219 ? -17.487 0.255 29.542 1.00 93.00 219 GLU A N 1
ATOM 1710 C CA . GLU A 1 219 ? -17.494 1.555 28.851 1.00 93.00 219 GLU A CA 1
ATOM 1711 C C . GLU A 1 219 ? -16.074 2.069 28.599 1.00 93.00 219 GLU A C 1
ATOM 1713 O O . GLU A 1 219 ? -15.741 2.429 27.475 1.00 93.00 219 GLU A O 1
ATOM 1718 N N . ASP A 1 220 ? -15.195 2.013 29.601 1.00 93.19 220 ASP A N 1
ATOM 1719 C CA . ASP A 1 220 ? -13.797 2.429 29.464 1.00 93.19 220 ASP A CA 1
ATOM 1720 C C . ASP A 1 220 ? -13.083 1.614 28.375 1.00 93.19 220 ASP A C 1
ATOM 1722 O O . ASP A 1 220 ? -12.307 2.151 27.578 1.00 93.19 220 ASP A O 1
ATOM 1726 N N . TRP A 1 221 ? -13.362 0.306 28.301 1.00 91.94 221 TRP A N 1
ATOM 1727 C CA . TRP A 1 221 ? -12.855 -0.546 27.228 1.00 91.94 221 TRP A CA 1
ATOM 1728 C C . TRP A 1 221 ? -13.385 -0.109 25.858 1.00 91.94 221 TRP A C 1
ATOM 1730 O O . TRP A 1 221 ? -12.596 0.001 24.916 1.00 91.94 221 TRP A O 1
ATOM 1740 N N . ARG A 1 222 ? -14.692 0.157 25.740 1.00 94.38 222 ARG A N 1
ATOM 1741 C CA . ARG A 1 222 ? -15.321 0.632 24.500 1.00 94.38 222 ARG A CA 1
ATOM 1742 C C . ARG A 1 222 ? -14.694 1.943 24.043 1.00 94.38 222 ARG A C 1
ATOM 1744 O O . ARG A 1 222 ? -14.279 2.042 22.889 1.00 94.38 222 ARG A O 1
ATOM 1751 N N . ASP A 1 223 ? -14.581 2.916 24.936 1.00 95.00 223 ASP A N 1
ATOM 1752 C CA . ASP A 1 223 ? -14.015 4.229 24.641 1.00 95.00 223 ASP A CA 1
ATOM 1753 C C . ASP A 1 223 ? -12.550 4.122 24.219 1.00 95.00 223 ASP A C 1
ATOM 1755 O O . ASP A 1 223 ? -12.131 4.756 23.248 1.00 95.00 223 ASP A O 1
ATOM 1759 N N . ALA A 1 224 ? -11.763 3.288 24.905 1.00 94.81 224 ALA A N 1
ATOM 1760 C CA . ALA A 1 224 ? -10.369 3.050 24.549 1.00 94.81 224 ALA A CA 1
ATOM 1761 C C . ALA A 1 224 ? -10.229 2.407 23.159 1.00 94.81 224 ALA A C 1
ATOM 1763 O O . ALA A 1 224 ? -9.400 2.847 22.362 1.00 94.81 224 ALA A O 1
ATOM 1764 N N . GLN A 1 225 ? -11.038 1.389 22.843 1.00 94.38 225 GLN A N 1
ATOM 1765 C CA . GLN A 1 225 ? -11.006 0.746 21.524 1.00 94.38 225 GLN A CA 1
ATOM 1766 C C . GLN A 1 225 ? -11.490 1.681 20.415 1.00 94.38 225 GLN A C 1
ATOM 1768 O O . GLN A 1 225 ? -10.866 1.745 19.355 1.00 94.38 225 GLN A O 1
ATOM 1773 N N . THR A 1 226 ? -12.556 2.439 20.673 1.00 94.56 226 THR A N 1
ATOM 1774 C CA . THR A 1 226 ? -13.121 3.386 19.707 1.00 94.56 226 THR A CA 1
ATOM 1775 C C . THR A 1 226 ? -12.083 4.444 19.350 1.00 94.56 226 THR A C 1
ATOM 1777 O O . THR A 1 226 ? -11.743 4.569 18.177 1.00 94.56 226 THR A O 1
ATOM 1780 N N . LYS A 1 227 ? -11.454 5.085 20.347 1.00 95.94 227 LYS A N 1
ATOM 1781 C CA . LYS A 1 227 ? -10.382 6.074 20.127 1.00 95.94 227 LYS A CA 1
ATOM 1782 C C . LYS A 1 227 ? -9.222 5.510 19.304 1.00 95.94 227 LYS A C 1
ATOM 1784 O O . LYS A 1 227 ? -8.810 6.121 18.323 1.00 95.94 227 LYS A O 1
ATOM 1789 N N . LEU A 1 228 ? -8.726 4.318 19.648 1.00 95.25 228 LEU A N 1
ATOM 1790 C CA . LEU A 1 228 ? -7.638 3.671 18.901 1.00 95.25 228 LEU A CA 1
ATOM 1791 C C . LEU A 1 228 ? -8.022 3.385 17.439 1.00 95.25 228 LEU A C 1
ATOM 1793 O O . LEU A 1 228 ? -7.199 3.556 16.533 1.00 95.25 228 LEU A O 1
ATOM 1797 N N . SER A 1 229 ? -9.261 2.946 17.202 1.00 94.56 229 SER A N 1
ATOM 1798 C CA . SER A 1 229 ? -9.771 2.669 15.856 1.00 94.56 229 SER A CA 1
ATOM 1799 C C . SER A 1 229 ? -9.981 3.949 15.039 1.00 94.56 229 SER A C 1
ATOM 1801 O O . SER A 1 229 ? -9.579 4.003 13.877 1.00 94.56 229 SER A O 1
ATOM 1803 N N . GLU A 1 230 ? -10.494 5.015 15.652 1.00 96.25 230 GLU A N 1
ATOM 1804 C CA . GLU A 1 230 ? -10.663 6.329 15.030 1.00 96.25 230 GLU A CA 1
ATOM 1805 C C . GLU A 1 230 ? -9.309 6.931 14.643 1.00 96.25 230 GLU A C 1
ATOM 1807 O O . GLU A 1 230 ? -9.115 7.352 13.502 1.00 96.25 230 GLU A O 1
ATOM 1812 N N . GLU A 1 231 ? -8.324 6.891 15.544 1.00 96.50 231 GLU A N 1
ATOM 1813 C CA . GLU A 1 231 ? -6.953 7.322 15.258 1.00 96.50 231 GLU A CA 1
ATOM 1814 C C . GLU A 1 231 ? -6.315 6.508 14.121 1.00 96.50 231 GLU A C 1
ATOM 1816 O O . GLU A 1 231 ? -5.563 7.042 13.297 1.00 96.50 231 GLU A O 1
ATOM 1821 N N . LYS A 1 232 ? -6.595 5.199 14.044 1.00 96.12 232 LYS A N 1
ATOM 1822 C CA . LYS A 1 232 ? -6.164 4.352 12.921 1.00 96.12 232 LYS A CA 1
ATOM 1823 C C . LYS A 1 232 ? -6.813 4.809 11.611 1.00 96.12 232 LYS A C 1
ATOM 1825 O O . LYS A 1 232 ? -6.088 4.993 10.633 1.00 96.12 232 LYS A O 1
ATOM 1830 N N . VAL A 1 233 ? -8.125 5.046 11.592 1.00 96.69 233 VAL A N 1
ATOM 1831 C CA . VAL A 1 233 ? -8.849 5.538 10.408 1.00 96.69 233 VAL A CA 1
ATOM 1832 C C . VAL A 1 233 ? -8.304 6.894 9.960 1.00 96.69 233 VAL A C 1
ATOM 1834 O O . VAL A 1 233 ? -7.991 7.060 8.784 1.00 96.69 233 VAL A O 1
ATOM 1837 N N . VAL A 1 234 ? -8.102 7.847 10.875 1.00 97.38 234 VAL A N 1
ATOM 1838 C CA . VAL A 1 234 ? -7.545 9.174 10.551 1.00 97.38 234 VAL A CA 1
ATOM 1839 C C . VAL A 1 234 ? -6.155 9.057 9.920 1.00 97.38 234 VAL A C 1
ATOM 1841 O O . VAL A 1 234 ? -5.898 9.674 8.884 1.00 97.38 234 VAL A O 1
ATOM 1844 N N . ARG A 1 235 ? -5.270 8.225 10.485 1.00 97.31 235 ARG A N 1
ATOM 1845 C CA . ARG A 1 235 ? -3.941 7.973 9.901 1.00 97.31 235 ARG A CA 1
ATOM 1846 C C . ARG A 1 235 ? -4.035 7.373 8.501 1.00 97.31 235 ARG A C 1
ATOM 1848 O O . ARG A 1 235 ? -3.326 7.819 7.604 1.00 97.31 235 ARG A O 1
ATOM 1855 N N . LEU A 1 236 ? -4.907 6.389 8.298 1.00 96.31 236 LEU A N 1
ATOM 1856 C CA . LEU A 1 236 ? -5.071 5.743 6.995 1.00 96.31 236 LEU A CA 1
ATOM 1857 C C . LEU A 1 236 ? -5.714 6.668 5.958 1.00 96.31 236 LEU A C 1
ATOM 1859 O O . LEU A 1 236 ? -5.328 6.607 4.795 1.00 96.31 236 LEU A O 1
ATOM 1863 N N . ARG A 1 237 ? -6.606 7.582 6.361 1.00 96.88 237 ARG A N 1
ATOM 1864 C CA . ARG A 1 237 ? -7.127 8.641 5.480 1.00 96.88 237 ARG A CA 1
ATOM 1865 C C . ARG A 1 237 ? -6.017 9.565 4.994 1.00 96.88 237 ARG A C 1
ATOM 1867 O O . ARG A 1 237 ? -5.955 9.850 3.803 1.00 96.88 237 ARG A O 1
ATOM 1874 N N . ALA A 1 238 ? -5.120 9.983 5.888 1.00 96.94 238 ALA A N 1
ATOM 1875 C CA . ALA A 1 238 ? -3.961 10.788 5.504 1.00 96.94 238 ALA A CA 1
ATOM 1876 C C . ALA A 1 238 ? -3.052 10.031 4.520 1.00 96.94 238 ALA A C 1
ATOM 1878 O O . ALA A 1 238 ? -2.674 10.574 3.487 1.00 96.94 238 ALA A O 1
ATOM 1879 N N . VAL A 1 239 ? -2.779 8.747 4.783 1.00 96.81 239 VAL A N 1
ATOM 1880 C CA . VAL A 1 239 ? -1.997 7.900 3.867 1.00 96.81 239 VAL A CA 1
ATOM 1881 C C . VAL A 1 239 ? -2.686 7.750 2.509 1.00 96.81 239 VAL A C 1
ATOM 1883 O O . VAL A 1 239 ? -2.015 7.840 1.485 1.00 96.81 239 VAL A O 1
ATOM 1886 N N . ALA A 1 240 ? -4.001 7.532 2.473 1.00 95.94 240 ALA A N 1
ATOM 1887 C CA . ALA A 1 240 ? -4.751 7.405 1.226 1.00 95.94 240 ALA A CA 1
ATOM 1888 C C . ALA A 1 240 ? -4.686 8.692 0.390 1.00 95.94 240 ALA A C 1
ATOM 1890 O O . ALA A 1 240 ? -4.388 8.608 -0.800 1.00 95.94 240 ALA A O 1
ATOM 1891 N N . ALA A 1 241 ? -4.859 9.856 1.026 1.00 96.38 241 ALA A N 1
ATOM 1892 C CA . ALA A 1 241 ? -4.744 11.163 0.378 1.00 96.38 241 ALA A CA 1
ATOM 1893 C C . ALA A 1 241 ? -3.320 11.438 -0.140 1.00 96.38 241 ALA A C 1
ATOM 1895 O O . ALA A 1 241 ? -3.139 11.940 -1.246 1.00 96.38 241 ALA A O 1
ATOM 1896 N N . ASP A 1 242 ? -2.286 11.065 0.618 1.00 95.19 242 ASP A N 1
ATOM 1897 C CA . ASP A 1 242 ? -0.896 11.191 0.163 1.00 95.19 242 ASP A CA 1
ATOM 1898 C C . ASP A 1 242 ? -0.593 10.269 -1.029 1.00 95.19 242 ASP A C 1
ATOM 1900 O O . ASP A 1 242 ? 0.184 10.623 -1.917 1.00 95.19 242 ASP A O 1
ATOM 1904 N N . ARG A 1 243 ? -1.189 9.069 -1.068 1.00 93.75 243 ARG A N 1
ATOM 1905 C CA . ARG A 1 243 ? -1.044 8.139 -2.201 1.00 93.75 243 ARG A CA 1
ATOM 1906 C C . ARG A 1 243 ? -1.819 8.594 -3.431 1.00 93.75 243 ARG A C 1
ATOM 1908 O O . ARG A 1 243 ? -1.336 8.365 -4.532 1.00 93.75 243 ARG A O 1
ATOM 1915 N N . GLU A 1 244 ? -2.967 9.236 -3.243 1.00 94.19 244 GLU A N 1
ATOM 1916 C CA . GLU A 1 244 ? -3.745 9.859 -4.317 1.00 94.19 244 GLU A CA 1
ATOM 1917 C C . GLU A 1 244 ? -2.935 10.966 -4.997 1.00 94.19 244 GLU A C 1
ATOM 1919 O O . GLU A 1 244 ? -2.699 10.882 -6.198 1.00 94.19 244 GLU A O 1
ATOM 1924 N N . LYS A 1 245 ? -2.357 11.894 -4.222 1.00 93.81 245 LYS A N 1
ATOM 1925 C CA . LYS A 1 245 ? -1.466 12.941 -4.756 1.00 93.81 245 LYS A CA 1
ATOM 1926 C C . LYS A 1 245 ? -0.288 12.369 -5.544 1.00 93.81 245 LYS A C 1
ATOM 1928 O O . LYS A 1 245 ? -0.009 12.818 -6.646 1.00 93.81 245 LYS A O 1
ATOM 1933 N N . ARG A 1 246 ? 0.380 11.332 -5.023 1.00 91.06 246 ARG A N 1
ATOM 1934 C CA . ARG A 1 246 ? 1.482 10.664 -5.746 1.00 91.06 246 ARG A CA 1
ATOM 1935 C C . ARG A 1 246 ? 1.027 9.968 -7.027 1.00 91.06 246 ARG A C 1
ATOM 1937 O O . ARG A 1 246 ? 1.818 9.816 -7.954 1.00 91.06 246 ARG A O 1
ATOM 1944 N N . MET A 1 247 ? -0.206 9.474 -7.060 1.00 92.75 247 MET A N 1
ATOM 1945 C CA . MET A 1 247 ? -0.789 8.862 -8.250 1.00 92.75 247 MET A CA 1
ATOM 1946 C C . MET A 1 247 ? -1.104 9.926 -9.306 1.00 92.75 247 MET A C 1
ATOM 1948 O O . MET A 1 247 ? -0.752 9.719 -10.465 1.00 92.75 247 MET A O 1
ATOM 1952 N N . GLU A 1 248 ? -1.643 11.076 -8.898 1.00 90.88 248 GLU A N 1
ATOM 1953 C CA . GLU A 1 248 ? -1.862 12.241 -9.764 1.00 90.88 248 GLU A CA 1
ATOM 1954 C C . GLU A 1 248 ? -0.544 12.808 -10.315 1.00 90.88 248 GLU A C 1
ATOM 1956 O O . GLU A 1 248 ? -0.430 13.009 -11.521 1.00 90.88 248 GLU A O 1
ATOM 1961 N N . GLU A 1 249 ? 0.477 12.987 -9.468 1.00 89.00 249 GLU A N 1
ATOM 1962 C CA . GLU A 1 249 ? 1.820 13.435 -9.874 1.00 89.00 249 GLU A CA 1
ATOM 1963 C C . GLU A 1 249 ? 2.449 12.472 -10.895 1.00 89.00 249 GLU A C 1
ATOM 1965 O O . GLU A 1 249 ? 2.914 12.897 -11.951 1.00 89.00 249 GLU A O 1
ATOM 1970 N N . ALA A 1 250 ? 2.396 11.161 -10.633 1.00 86.06 250 ALA A N 1
ATOM 1971 C CA . ALA A 1 250 ? 2.900 10.148 -11.562 1.00 86.06 250 ALA A CA 1
ATOM 1972 C C . ALA A 1 250 ? 2.093 10.083 -12.875 1.00 86.06 250 ALA A C 1
ATOM 1974 O O . ALA A 1 250 ? 2.637 9.706 -13.915 1.00 86.06 250 ALA A O 1
ATOM 1975 N N . GLY A 1 251 ? 0.802 10.428 -12.834 1.00 82.81 251 GLY A N 1
ATOM 1976 C CA . GLY A 1 251 ? -0.033 10.611 -14.018 1.00 82.81 251 GLY A CA 1
ATOM 1977 C C . GLY A 1 251 ? 0.418 11.818 -14.840 1.00 82.81 251 GLY A C 1
ATOM 1978 O O . GLY A 1 251 ? 0.706 11.670 -16.026 1.00 82.81 251 GLY A O 1
ATOM 1979 N N . ALA A 1 252 ? 0.588 12.976 -14.204 1.00 82.25 252 ALA A N 1
ATOM 1980 C CA . ALA A 1 252 ? 0.990 14.217 -14.864 1.00 82.25 252 ALA A CA 1
ATOM 1981 C C . ALA A 1 252 ? 2.388 14.134 -15.509 1.00 82.25 252 ALA A C 1
ATOM 1983 O O . ALA A 1 252 ? 2.539 14.449 -16.688 1.00 82.25 252 ALA A O 1
ATOM 1984 N N . GLU A 1 253 ? 3.395 13.613 -14.794 1.00 75.25 253 GLU A N 1
ATOM 1985 C CA . GLU A 1 253 ? 4.774 13.464 -15.312 1.00 75.25 253 GLU A CA 1
ATOM 1986 C C . GLU A 1 253 ? 4.861 12.581 -16.561 1.00 75.25 253 GLU A C 1
ATOM 1988 O O . GLU A 1 253 ? 5.803 12.650 -17.351 1.00 75.25 253 GLU A O 1
ATOM 1993 N N . SER A 1 254 ? 3.880 11.705 -16.720 1.00 65.81 254 SER A N 1
ATOM 1994 C CA . SER A 1 254 ? 3.841 10.755 -17.810 1.00 65.81 254 SER A CA 1
ATOM 1995 C C . SER A 1 254 ? 3.065 11.237 -19.032 1.00 65.81 254 SER A C 1
ATOM 1997 O O . SER A 1 254 ? 3.314 10.731 -20.119 1.00 65.81 254 SER A O 1
ATOM 1999 N N . GLU A 1 255 ? 2.144 12.187 -18.852 1.00 62.44 255 GLU A N 1
ATOM 2000 C CA . GLU A 1 255 ? 1.436 12.867 -19.941 1.00 62.44 255 GLU A CA 1
ATOM 2001 C C . GLU A 1 255 ? 2.295 13.985 -20.545 1.00 62.44 255 GLU A C 1
ATOM 2003 O O . GLU A 1 255 ? 2.197 14.250 -21.735 1.00 62.44 255 GLU A O 1
ATOM 2008 N N . GLU A 1 256 ? 3.194 14.596 -19.764 1.00 59.41 256 GLU A N 1
ATOM 2009 C CA . GLU A 1 256 ? 4.190 15.557 -20.273 1.00 59.41 256 GLU A CA 1
ATOM 2010 C C . GLU A 1 256 ? 5.355 14.893 -21.037 1.00 59.41 256 GLU A C 1
ATOM 2012 O O . GLU A 1 256 ? 6.146 15.576 -21.694 1.00 59.41 256 GLU A O 1
ATOM 2017 N N . GLY A 1 257 ? 5.500 13.568 -20.924 1.00 53.25 257 GLY A N 1
ATOM 2018 C CA . GLY A 1 257 ? 6.574 12.789 -21.546 1.00 53.25 257 GLY A CA 1
ATOM 2019 C C . GLY A 1 257 ? 6.247 12.164 -22.909 1.00 53.25 257 GLY A C 1
ATOM 2020 O O . GLY A 1 257 ? 7.182 11.672 -23.552 1.00 53.25 257 GLY A O 1
ATOM 2021 N N . ASP A 1 258 ? 4.974 12.171 -23.321 1.00 43.12 25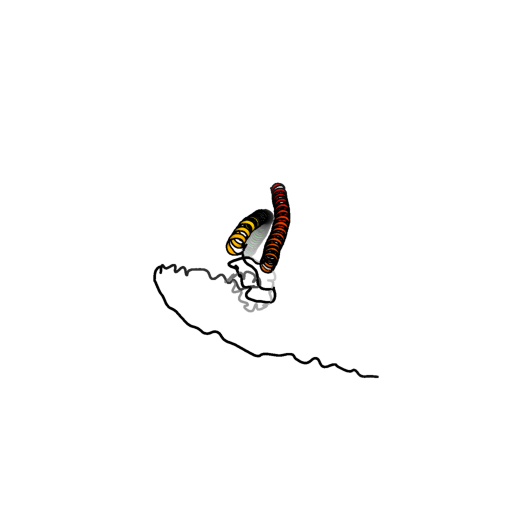8 ASP A N 1
ATOM 2022 C CA . ASP A 1 258 ? 4.463 11.709 -24.628 1.00 43.12 258 ASP A CA 1
ATOM 2023 C C . ASP A 1 258 ? 4.309 12.880 -25.622 1.00 43.12 258 ASP A C 1
ATOM 2025 O O . ASP A 1 258 ? 4.590 12.670 -26.829 1.00 43.12 258 ASP A O 1
#

Organism: NCBI:txid81844

Sequence (258 aa):
GGRGDRGDRGDNRDDRGGRGGRGSRDDRGGRGGRDNRDNRDDRDDRGDRERPYEPVRNHNKNSKTSTGDIDMATDARPAGDAVDEGTKKRGRRMFAGLVGVLKQFSRDEKKHSAVTAKRRTIVEQAEKRSLAASKSLYKQAFGDHAKKRSTEEHAKALLDLRCAEKELELLAHTYEEREQAHGDCILTKEGNNPRIYYKPGWHTEATAGELTTAKAVLEDWRDAQTKLSEEKVVRLRAVAADREKRMEEAGAESEEGD

Radius of gyration: 47.94 Å; Cα contacts (8 Å, |Δi|>4): 77; chains: 1; bounding box: 106×56×128 Å

pLDDT: mean 75.07, std 21.33, range [34.97, 97.88]

Foldseek 3Di:
DDDDDDDDDDDDDDDDDDDDDDDDDDDDDDDDDDDDDDPPDDDDDPPPDPDPDDPPDPPPPPDPPPPPPPPPPPPPPPPDDDDDVVVVVVVVVVVVVVVVVVVVVVVVVVVVVVVVVVVVVVVVVVVVVVVVVVVLVVVLVVLVVQLVVLVVQLVVLVVQLVVLVVVLVVLVVVLVVCCVVQLQWFWDDPPDPPIDTHHDPDDDPVNVVSSVVVNVVSVVVSVVVNVVSVVSSVVSVVSSVVSVVSSVVSVVVNVVSD

Secondary structure (DSSP, 8-state):
------------------------------------------------------------TT------------------S---HHHHHHHHHHHHHHHHHHHHHHHHHHHHHHHHHHHHHHHHHHHHHHHHHHHHHHHHHHHHHHHHHHHHHHHHHHHHHHHHHHHHHHHHHHHHHHHHHHTTPEEPPTT-SSPPEE--SS--HHHHHHHHHHHHHHHHHHHHHHHHHHHHHHHHHHHHHHHHHHHHHHHHHHHTT-

InterPro domains:
  IPR006786 Pinin/SDK/MemA protein [PF04696] (87-208)
  IPR039853 Pinin [PTHR12707] (29-251)

Solvent-accessible surface area (backbone atoms only — not comparable to full-atom values): 16030 Å² total; per-residue (Å²): 138,79,84,89,86,83,85,83,80,79,85,85,83,80,88,80,85,90,85,88,88,88,80,85,88,81,92,81,87,82,88,88,81,89,75,87,78,88,76,87,78,89,76,94,75,83,82,83,68,95,66,76,89,72,76,86,75,78,82,74,88,81,72,86,72,75,87,60,84,77,74,82,66,77,82,71,72,77,76,86,77,86,80,52,70,68,58,57,50,49,50,52,52,52,52,51,50,52,54,49,50,52,54,47,50,57,52,49,50,55,49,50,51,52,52,49,52,53,50,49,54,52,50,56,51,50,50,54,49,50,53,51,50,50,53,50,52,50,51,50,53,50,46,53,49,51,36,52,50,28,51,51,53,25,54,49,32,50,50,54,31,52,51,40,53,50,50,48,57,46,49,57,53,55,47,52,53,46,43,73,76,42,57,78,26,29,62,52,61,91,88,45,86,78,68,49,78,43,68,73,96,67,80,49,75,70,56,47,55,44,32,54,53,36,44,49,54,53,49,53,49,50,52,53,51,49,51,55,37,51,55,49,33,54,54,32,50,53,51,27,53,55,29,44,51,50,28,52,52,44,48,51,64,49,64,78,70,112

Mean predicted aligned error: 19.32 Å

Nearest PDB structures (foldseek):
  5sxa-assembly1_B  TM=6.442E-01  e=9.364E-01  Homo sapiens
  5y06-assembly1_A  TM=6.629E-01  e=3.120E+00  Mycolicibacterium smegmatis MC2 155
  8tzl-assembly1_E  TM=3.709E-01  e=6.145E-01  Vibrio cholerae
  4o9y-assembly2_J  TM=3.064E-01  e=3.969E+00  Photorhabdus luminescens